Protein AF-A0A3P7R356-F1 (afdb_monomer)

Organism: Cylicostephanus goldi (NCBI:txid71465)

pLDDT: mean 79.7, std 17.2, range [35.44, 96.38]

Solvent-accessible surface area (backbone atoms only — not comparable to full-atom values): 12394 Å² total; per-residue (Å²): 129,68,79,86,52,102,86,51,82,64,74,100,65,89,76,88,66,83,78,81,70,80,55,93,85,68,69,80,81,67,78,82,85,52,88,82,64,75,70,80,55,91,61,72,46,40,30,40,40,36,41,32,33,48,58,39,62,86,77,44,57,54,84,44,68,87,60,51,80,74,45,56,48,56,52,44,80,50,66,35,60,23,94,73,50,74,85,74,53,80,73,35,64,69,48,72,23,48,45,36,34,74,74,70,38,42,54,69,55,35,53,48,58,47,56,75,40,44,78,31,38,74,27,82,38,70,32,72,44,27,44,49,95,43,30,57,40,74,40,66,40,70,47,47,47,64,53,72,74,42,85,85,70,92,83,83,89,82,83,91,66,73,52,40,73,84,88,56,22,78,76,43,91,86,41,63,62,39,41,96,88,48,84,72,77,78,73,53,56,47,79,46,80,40,82,100

Foldseek 3Di:
DDDPDPPDDDDPDDPPDDDDDQPVVPDPPPPPPDVPDADPDPDKFKKKKKKFFPDDCVQQVQPDDPPQQVDKFAKDKDFQFAPPDDCADFPDFHDPQRVCCVPPSDNVVSVVVVVVVVLGTDDIWIWHMAGPPRRRPMIMTMDMYDRDDDDDDDDDDDDDDDGDHDDWLPDDPSDSSHDPPDRDGPDRMDMDMDID

Secondary structure (DSSP, 8-state):
--EEETTEE--SSSTT----PPPTT---------TT------S-EEEEEEEEE---TTTS-TT--SSGGG-EEPPEEEEEE-TT--S--TTSBPPHHHHHHHHH---HHHHHHHHHTTTTEEEEEEE--EETT-TTSEEEEEEEE-------------S--PBP----TTS-TTSTT--SS-S-PPPSEEEEEEE-

InterPro domains:
  IPR009465 Spondin, N-terminal [PF06468] (45-147)
  IPR009465 Spondin, N-terminal [PS51020] (35-196)
  IPR038678 Spondin, N-terminal domain superfamily [G3DSA:2.60.40.2130] (28-153)
  IPR051418 Spondin/Thrombospondin type-1 domain-containing [PTHR11311] (1-147)

Sequence (196 aa):
SVIESKYVWYSEEEDLTKKFCVQEGYQKVVPVDDPNTECCACDQAKYEMEFIGIWSKETHPKDYPTLEHLTHFTDMLGASHSKNYSLWKIGEVSTDGMKEIAEWGNTFKAEAEAKEKAAEVRTLMKVKGLWYPEVQSRTKANFVVNNLTSDHSPNSPQEPRVPIKWITTKDDPLSPFYSTETDVIPPIAKLILRRT

Mean predicted aligned error: 11.83 Å

Nearest PDB structures (foldseek):
  3q13-assembly1_A  TM=8.313E-01  e=6.739E-12  Homo sapiens
  3d34-assembly1_A  TM=8.512E-01  e=2.732E-10  Homo sapiens
  7w16-assembly1_A  TM=1.712E-01  e=4.528E+00  Vibrio pelagius

Structure (mmCIF, N/CA/C/O backbone):
data_AF-A0A3P7R356-F1
#
_entry.id   AF-A0A3P7R356-F1
#
loop_
_atom_site.group_PDB
_atom_site.id
_atom_site.type_symbol
_atom_site.label_atom_id
_atom_site.label_alt_id
_atom_site.label_comp_id
_atom_site.label_asym_id
_atom_site.label_entity_id
_atom_site.label_seq_id
_atom_site.pdbx_PDB_ins_code
_atom_site.Cartn_x
_atom_site.Cartn_y
_atom_site.Cartn_z
_atom_site.occupancy
_atom_site.B_iso_or_equiv
_atom_site.auth_seq_id
_atom_site.auth_comp_id
_atom_site.auth_asym_id
_atom_site.auth_atom_id
_atom_site.pdbx_PDB_model_num
ATOM 1 N N . SER A 1 1 ? 34.210 -17.757 -3.622 1.00 41.91 1 SER A N 1
ATOM 2 C CA . SER A 1 1 ? 35.231 -17.845 -2.559 1.00 41.91 1 SER A CA 1
ATOM 3 C C . SER A 1 1 ? 34.933 -16.800 -1.497 1.00 41.91 1 SER A C 1
ATOM 5 O O . SER A 1 1 ? 34.658 -15.656 -1.839 1.00 41.91 1 SER A O 1
ATOM 7 N N . VAL A 1 2 ? 34.921 -17.185 -0.221 1.00 39.00 2 VAL A N 1
ATOM 8 C CA . VAL A 1 2 ? 34.722 -16.261 0.910 1.00 39.00 2 VAL A CA 1
ATOM 9 C C . VAL A 1 2 ? 36.010 -16.255 1.727 1.00 39.00 2 VAL A C 1
ATOM 11 O O . VAL A 1 2 ? 36.552 -17.318 2.017 1.00 39.00 2 VAL A O 1
ATOM 14 N N . ILE A 1 3 ? 36.525 -15.066 2.041 1.00 38.44 3 ILE A N 1
ATOM 15 C CA . ILE A 1 3 ? 37.774 -14.883 2.789 1.00 38.44 3 ILE A CA 1
ATOM 16 C C . ILE A 1 3 ? 37.412 -14.570 4.240 1.00 38.44 3 ILE A C 1
ATOM 18 O O . ILE A 1 3 ? 36.788 -13.544 4.499 1.00 38.44 3 ILE A O 1
ATOM 22 N N . GLU A 1 4 ? 37.822 -15.425 5.177 1.00 45.91 4 GLU A N 1
ATOM 23 C CA . GLU A 1 4 ? 37.670 -15.168 6.619 1.00 45.91 4 GLU A CA 1
ATOM 24 C C . GLU A 1 4 ? 38.951 -14.561 7.234 1.00 45.91 4 GLU A C 1
ATOM 26 O O . GLU A 1 4 ? 38.870 -13.758 8.159 1.00 45.91 4 GLU A O 1
ATOM 31 N N . SER A 1 5 ? 40.151 -14.842 6.691 1.00 47.69 5 SER A N 1
ATOM 32 C CA . SER A 1 5 ? 41.398 -14.143 7.067 1.00 47.69 5 SER A CA 1
ATOM 33 C C . SER A 1 5 ? 42.524 -14.282 6.024 1.00 47.69 5 SER A C 1
ATOM 35 O O . SER A 1 5 ? 42.433 -15.080 5.095 1.00 47.69 5 SER A O 1
ATOM 37 N N . LYS A 1 6 ? 43.623 -13.523 6.194 1.00 48.56 6 LYS A N 1
ATOM 38 C CA . LYS A 1 6 ? 44.738 -13.368 5.228 1.00 48.56 6 LYS A CA 1
ATOM 39 C C . LYS A 1 6 ? 45.500 -14.666 4.878 1.00 48.56 6 LYS A C 1
ATOM 41 O O . LYS A 1 6 ? 46.249 -14.665 3.906 1.00 48.56 6 LYS A O 1
ATOM 46 N N . TYR A 1 7 ? 45.318 -15.749 5.638 1.00 46.47 7 TYR A N 1
ATOM 47 C CA . TYR A 1 7 ? 46.035 -17.021 5.448 1.00 46.47 7 TYR A CA 1
ATOM 48 C C . TYR A 1 7 ? 45.127 -18.258 5.365 1.00 46.47 7 TYR A C 1
ATOM 50 O O . TYR A 1 7 ? 45.643 -19.369 5.288 1.00 46.47 7 TYR A O 1
ATOM 58 N N . VAL A 1 8 ? 43.800 -18.094 5.370 1.00 46.69 8 VAL A N 1
ATOM 59 C CA . VAL A 1 8 ? 42.853 -19.219 5.332 1.00 46.69 8 VAL A CA 1
ATOM 60 C C . VAL A 1 8 ? 41.963 -19.080 4.103 1.00 46.69 8 VAL A C 1
ATOM 62 O O . VAL A 1 8 ? 41.202 -18.121 3.986 1.00 46.69 8 VAL A O 1
ATOM 65 N N . TRP A 1 9 ? 42.081 -20.043 3.189 1.00 42.41 9 TRP A N 1
ATOM 66 C CA . TRP A 1 9 ? 41.313 -20.115 1.948 1.00 42.41 9 TRP A CA 1
ATOM 67 C C . TRP A 1 9 ? 40.487 -21.399 1.943 1.00 42.41 9 TRP A C 1
ATOM 69 O O . TRP A 1 9 ? 41.046 -22.479 2.116 1.00 42.41 9 TRP A O 1
ATOM 79 N N . TYR A 1 10 ? 39.180 -21.280 1.710 1.00 53.50 10 TYR A N 1
ATOM 80 C CA . TYR A 1 10 ? 38.301 -22.421 1.455 1.00 53.50 10 TYR A CA 1
ATOM 81 C C . TYR A 1 10 ? 37.902 -22.430 -0.026 1.00 53.50 10 TYR A C 1
ATOM 83 O O . TYR A 1 10 ? 37.384 -21.431 -0.542 1.00 53.50 10 TYR A O 1
ATOM 91 N N . SER A 1 11 ? 38.138 -23.551 -0.707 1.00 50.16 11 SER A N 1
ATOM 92 C CA . SER A 1 11 ? 37.641 -23.830 -2.057 1.00 50.16 11 SER A CA 1
ATOM 93 C C . SER A 1 11 ? 36.755 -25.069 -2.023 1.00 50.16 11 SER A C 1
ATOM 95 O O . SER A 1 11 ? 37.220 -26.108 -1.580 1.00 50.16 11 SER A O 1
ATOM 97 N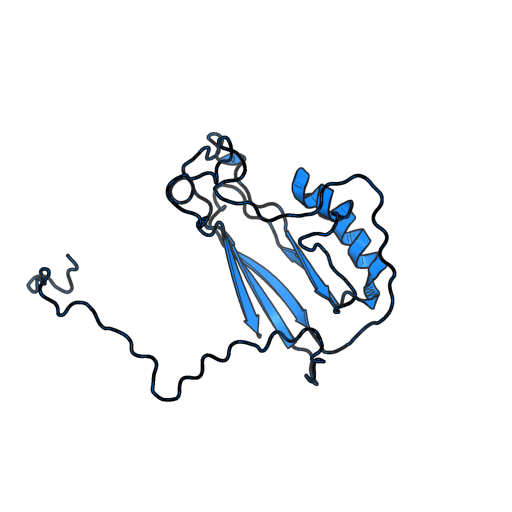 N . GLU A 1 12 ? 35.505 -24.897 -2.458 1.00 54.09 12 GLU A N 1
ATOM 98 C CA . GLU A 1 12 ? 34.508 -25.862 -2.974 1.00 54.09 12 GLU A CA 1
ATOM 99 C C . GLU A 1 12 ? 34.609 -27.368 -2.641 1.00 54.09 12 GLU A C 1
ATOM 101 O O . GLU A 1 12 ? 34.181 -28.196 -3.436 1.00 54.09 12 GLU A O 1
ATOM 106 N N . GLU A 1 13 ? 35.059 -27.750 -1.452 1.00 51.66 13 GLU A N 1
ATOM 107 C CA . GLU A 1 13 ? 34.895 -29.106 -0.928 1.00 51.66 13 GLU A CA 1
ATOM 108 C C . GLU A 1 13 ? 33.904 -29.057 0.235 1.00 51.66 13 GLU A C 1
ATOM 110 O O . GLU A 1 13 ? 34.229 -28.551 1.302 1.00 51.66 13 GLU A O 1
ATOM 115 N N . GLU A 1 14 ? 32.668 -29.474 -0.073 1.00 55.50 14 GLU A N 1
ATOM 116 C CA . GLU A 1 14 ? 31.532 -29.998 0.721 1.00 55.50 14 GLU A CA 1
ATOM 117 C C . GLU A 1 14 ? 31.188 -29.458 2.140 1.00 55.50 14 GLU A C 1
ATOM 119 O O . GLU A 1 14 ? 30.035 -29.579 2.552 1.00 55.50 14 GLU A O 1
ATOM 124 N N . ASP A 1 15 ? 32.072 -28.758 2.851 1.00 53.34 15 ASP A N 1
ATOM 125 C CA . ASP A 1 15 ? 31.906 -28.300 4.243 1.00 53.34 15 ASP A CA 1
ATOM 126 C C . ASP A 1 15 ? 31.404 -26.847 4.398 1.00 53.34 15 ASP A C 1
ATOM 128 O O . ASP A 1 15 ? 31.219 -26.342 5.506 1.00 53.34 15 ASP A O 1
ATOM 132 N N . LEU A 1 16 ? 31.113 -26.152 3.294 1.00 54.47 16 LEU A N 1
ATOM 133 C CA . LEU A 1 16 ? 30.609 -24.766 3.305 1.00 54.47 16 LEU A CA 1
ATOM 134 C C . LEU A 1 16 ? 29.078 -24.646 3.396 1.00 54.47 16 LEU A C 1
ATOM 136 O O . LEU A 1 16 ? 28.542 -23.536 3.395 1.00 54.47 16 LEU A O 1
ATOM 140 N N . THR A 1 17 ? 28.353 -25.762 3.500 1.00 50.22 17 THR A N 1
ATOM 141 C CA . THR A 1 17 ? 26.889 -25.751 3.644 1.00 50.22 17 THR A CA 1
ATOM 142 C C . THR A 1 17 ? 26.450 -26.269 5.007 1.00 50.22 17 THR A C 1
ATOM 144 O O . THR A 1 17 ? 26.277 -27.464 5.225 1.00 50.22 17 THR A O 1
ATOM 147 N N . LYS A 1 18 ? 26.150 -25.350 5.934 1.00 55.91 18 LYS A N 1
ATOM 148 C CA . LYS A 1 18 ? 25.322 -25.699 7.094 1.00 55.91 18 LYS A CA 1
ATOM 149 C C . LYS A 1 18 ? 23.871 -25.851 6.650 1.00 55.91 18 LYS A C 1
ATOM 151 O O . LYS A 1 18 ? 23.170 -24.868 6.423 1.00 55.91 18 LYS A O 1
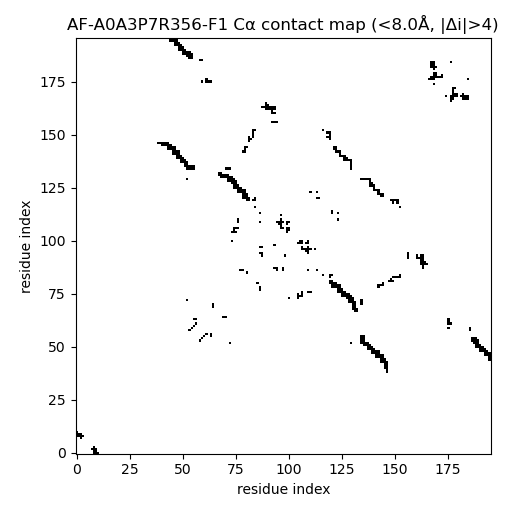ATOM 156 N N . LYS A 1 19 ? 23.403 -27.096 6.560 1.00 54.75 19 LYS A N 1
ATOM 157 C CA . LYS A 1 19 ? 21.971 -27.399 6.485 1.00 54.75 19 LYS A CA 1
ATOM 158 C C . LYS A 1 19 ? 21.359 -27.160 7.860 1.00 54.75 19 LYS A C 1
ATOM 160 O O . LYS A 1 19 ? 21.575 -27.930 8.793 1.00 54.75 19 LYS A O 1
ATOM 165 N N . PHE A 1 20 ? 20.607 -26.076 7.993 1.00 63.16 20 PHE A N 1
ATOM 166 C CA . PHE A 1 20 ? 19.786 -25.854 9.174 1.00 63.16 20 PHE A CA 1
ATOM 167 C C . PHE A 1 20 ? 18.645 -26.870 9.151 1.00 63.16 20 PHE A C 1
ATOM 169 O O . PHE A 1 20 ? 17.769 -26.813 8.291 1.00 63.16 20 PHE A O 1
ATOM 176 N N . CYS A 1 21 ? 18.683 -27.831 10.070 1.00 62.78 21 CYS A N 1
ATOM 177 C CA . CYS A 1 21 ? 17.544 -28.702 10.305 1.00 62.78 21 CYS A CA 1
ATOM 178 C C . CYS A 1 21 ? 16.518 -27.931 11.134 1.00 62.78 21 CYS A C 1
ATOM 180 O O . CYS A 1 21 ? 16.872 -27.207 12.067 1.00 62.78 21 CYS A O 1
ATOM 182 N N . VAL A 1 22 ? 15.245 -28.091 10.787 1.00 58.03 22 VAL A N 1
ATOM 183 C CA . VAL A 1 22 ? 14.144 -27.657 11.643 1.00 58.03 22 VAL A CA 1
ATOM 184 C C . VAL A 1 22 ? 14.307 -28.381 12.983 1.00 58.03 22 VAL A C 1
ATOM 186 O O . VAL A 1 22 ? 14.429 -29.603 13.003 1.00 58.03 22 VAL A O 1
ATOM 189 N N . GLN A 1 23 ? 14.405 -27.627 14.081 1.00 72.06 23 GLN A N 1
ATOM 190 C CA . GLN A 1 23 ? 14.605 -28.176 15.425 1.00 72.06 23 GLN A CA 1
ATOM 191 C C . GLN A 1 23 ? 13.497 -29.202 15.722 1.00 72.06 23 GLN A C 1
ATOM 193 O O . GLN A 1 23 ? 12.338 -28.938 15.397 1.00 72.06 23 GLN A O 1
ATOM 198 N N . GLU A 1 24 ? 13.817 -30.365 16.304 1.00 50.59 24 GLU A N 1
ATOM 199 C CA . GLU A 1 24 ? 12.783 -31.333 16.699 1.00 50.59 24 GLU A CA 1
ATOM 200 C C . GLU A 1 24 ? 11.781 -30.645 17.640 1.00 50.59 24 GLU A C 1
ATOM 202 O O . GLU A 1 24 ? 12.153 -30.121 18.688 1.00 50.59 24 GLU A O 1
ATOM 207 N N . GLY A 1 25 ? 10.514 -30.577 17.220 1.00 59.16 25 GLY A N 1
ATOM 208 C CA . GLY A 1 25 ? 9.459 -29.846 17.931 1.00 59.16 25 GLY A CA 1
ATOM 209 C C . GLY A 1 25 ? 9.214 -28.404 17.467 1.00 59.16 25 GLY A C 1
ATOM 210 O O . GLY A 1 25 ? 8.291 -27.769 17.975 1.00 59.16 25 GLY A O 1
ATOM 211 N N . TYR A 1 26 ? 9.954 -27.881 16.481 1.00 51.53 26 TYR A N 1
ATOM 212 C CA . TYR A 1 26 ? 9.598 -26.622 15.822 1.00 51.53 26 TYR A CA 1
ATOM 213 C C . TYR A 1 26 ? 8.328 -26.828 14.997 1.00 51.53 26 TYR A C 1
ATOM 215 O O . TYR A 1 26 ? 8.341 -27.274 13.848 1.00 51.53 26 TYR A O 1
ATOM 223 N N . GLN A 1 27 ? 7.199 -26.483 15.602 1.00 47.56 27 GLN A N 1
ATOM 224 C CA . GLN A 1 27 ? 5.980 -26.229 14.864 1.00 47.56 27 GLN A CA 1
ATOM 225 C C . GLN A 1 27 ? 6.116 -24.839 14.257 1.00 47.56 27 GLN A C 1
ATOM 227 O O . GLN A 1 27 ? 6.120 -23.832 14.967 1.00 47.56 27 GLN A O 1
ATOM 232 N N . LYS A 1 28 ? 6.224 -24.770 12.927 1.00 50.88 28 LYS A N 1
ATOM 233 C CA . LYS A 1 28 ? 5.901 -23.536 12.216 1.00 50.88 28 LYS A CA 1
ATOM 234 C C . LYS A 1 28 ? 4.463 -23.218 12.612 1.00 50.88 28 LYS A C 1
ATOM 236 O O . LYS A 1 28 ? 3.551 -23.908 12.164 1.00 50.88 28 LYS A O 1
ATOM 241 N N . VAL A 1 29 ? 4.270 -22.238 13.494 1.00 49.75 29 VAL A N 1
ATOM 242 C CA . VAL A 1 29 ? 2.944 -21.711 13.818 1.00 49.75 29 VAL A CA 1
ATOM 243 C C . VAL A 1 29 ? 2.489 -20.977 12.565 1.00 49.75 29 VAL A C 1
ATOM 245 O O . VAL A 1 29 ? 2.699 -19.779 12.408 1.00 49.75 29 VAL A O 1
ATOM 248 N N . VAL A 1 30 ? 1.994 -21.737 11.593 1.00 53.62 30 VAL A N 1
ATOM 249 C CA . VAL A 1 30 ? 1.246 -21.180 10.478 1.00 53.62 30 VAL A CA 1
ATOM 250 C C . VAL A 1 30 ? -0.056 -20.704 11.112 1.00 53.62 30 VAL A C 1
ATOM 252 O O . VAL A 1 30 ? -0.723 -21.521 11.754 1.00 53.62 30 VAL A O 1
ATOM 255 N N . PRO A 1 31 ? -0.386 -19.406 11.032 1.00 53.94 31 PRO A N 1
ATOM 256 C CA . PRO A 1 31 ? -1.686 -18.930 11.467 1.00 53.94 31 PRO A CA 1
ATOM 257 C C . PRO A 1 31 ? -2.759 -19.799 10.814 1.00 53.94 31 PRO A C 1
ATOM 259 O O . PRO A 1 31 ? -2.708 -20.058 9.611 1.00 53.94 31 PRO A O 1
ATOM 262 N N . VAL A 1 32 ? -3.679 -20.325 11.617 1.00 54.06 32 VAL A N 1
ATOM 263 C CA . VAL A 1 32 ? -4.860 -20.991 11.077 1.00 54.06 32 VAL A CA 1
ATOM 264 C C . VAL A 1 32 ? -5.725 -19.877 10.497 1.00 54.06 32 VAL A C 1
ATOM 266 O O . VAL A 1 32 ? -6.432 -19.198 11.236 1.00 54.06 32 VAL A O 1
ATOM 269 N N . ASP A 1 33 ? -5.611 -19.652 9.189 1.00 54.72 33 ASP A N 1
ATOM 270 C CA . ASP A 1 33 ? -6.402 -18.671 8.439 1.00 54.72 33 ASP A CA 1
ATOM 271 C C . ASP A 1 33 ? -7.829 -19.206 8.217 1.00 54.72 33 ASP A C 1
ATOM 273 O O . ASP A 1 33 ? -8.276 -19.410 7.089 1.00 54.72 33 ASP A O 1
ATOM 277 N N . ASP A 1 34 ? -8.546 -19.495 9.304 1.00 65.69 34 ASP A N 1
ATOM 278 C CA . ASP A 1 34 ? -9.971 -19.800 9.241 1.00 65.69 34 ASP A CA 1
ATOM 279 C C . ASP A 1 34 ? -10.770 -18.482 9.242 1.00 65.69 34 ASP A C 1
ATOM 281 O O . ASP A 1 34 ? -10.809 -17.784 10.262 1.00 65.69 34 ASP A O 1
ATOM 285 N N . PRO A 1 35 ? -11.439 -18.121 8.130 1.00 64.38 35 PRO A N 1
ATOM 286 C CA . PRO A 1 35 ? -12.210 -16.883 8.041 1.00 64.38 35 PRO A CA 1
ATOM 287 C C . PRO A 1 35 ? -13.380 -16.831 9.033 1.00 64.38 35 PRO A C 1
ATOM 289 O O . PRO A 1 35 ? -13.830 -15.734 9.380 1.00 64.38 35 PRO A O 1
ATOM 292 N N . ASN A 1 36 ? -13.846 -17.981 9.530 1.00 68.25 36 ASN A N 1
ATOM 293 C CA . ASN A 1 36 ? -14.928 -18.066 10.509 1.00 68.25 36 ASN A CA 1
ATOM 294 C C . ASN A 1 36 ? -14.438 -17.982 11.956 1.00 68.25 36 ASN A C 1
ATOM 296 O O . ASN A 1 36 ? -15.251 -17.790 12.856 1.00 68.25 36 ASN A O 1
ATOM 300 N N . THR A 1 37 ? -13.128 -18.059 12.196 1.00 72.50 37 THR A N 1
ATOM 301 C CA . THR A 1 37 ? -12.589 -17.901 13.544 1.00 72.50 37 THR A CA 1
ATOM 302 C C . THR A 1 37 ? -12.781 -16.452 14.005 1.00 72.50 37 THR A C 1
ATOM 304 O O . THR A 1 37 ? -12.389 -15.486 13.335 1.00 72.50 37 THR A O 1
ATOM 307 N N . GLU A 1 38 ? -13.448 -16.288 15.145 1.00 76.69 38 GLU A N 1
ATOM 308 C CA . GLU A 1 38 ? -13.638 -14.996 15.799 1.00 76.69 38 GLU A CA 1
ATOM 309 C C . GLU A 1 38 ? -12.397 -14.608 16.607 1.00 76.69 38 GLU A C 1
ATOM 311 O O . GLU A 1 38 ? -11.728 -15.441 17.221 1.00 76.69 38 GLU A O 1
ATOM 316 N N . CYS A 1 39 ? -12.072 -13.315 16.602 1.00 81.75 39 CYS A N 1
ATOM 317 C CA . CYS A 1 39 ? -10.927 -12.802 17.341 1.00 81.75 39 CYS A CA 1
ATOM 318 C C . CYS A 1 39 ? -11.222 -12.825 18.847 1.00 81.75 39 CYS A C 1
ATOM 320 O O . CYS A 1 39 ? -12.062 -12.071 19.330 1.00 81.75 39 CYS A O 1
ATOM 322 N N . CYS A 1 40 ? -10.492 -13.647 19.604 1.00 83.19 40 CYS A N 1
ATOM 323 C CA . CYS A 1 40 ? -10.639 -13.766 21.058 1.00 83.19 40 CYS A CA 1
ATOM 324 C C . CYS A 1 40 ? -9.695 -12.848 21.861 1.00 83.19 40 CYS A C 1
ATOM 326 O O . CYS A 1 40 ? -9.536 -13.026 23.067 1.00 83.19 40 CYS A O 1
ATOM 328 N N . ALA A 1 41 ? -9.001 -11.907 21.210 1.00 84.88 41 ALA A N 1
ATOM 329 C CA . ALA A 1 41 ? -8.066 -11.014 21.890 1.00 84.88 41 ALA A CA 1
ATOM 330 C C . ALA A 1 41 ? -8.822 -9.999 22.761 1.00 84.88 41 ALA A C 1
ATOM 332 O O . ALA A 1 41 ? -9.689 -9.296 22.261 1.00 84.88 41 ALA A O 1
ATOM 333 N N . CYS A 1 42 ? -8.490 -9.897 24.048 1.00 82.38 42 CYS A N 1
ATOM 334 C CA . CYS A 1 42 ? -9.192 -8.993 24.969 1.00 82.38 42 CYS A CA 1
ATOM 335 C C . CYS A 1 42 ? -8.740 -7.530 24.851 1.00 82.38 42 CYS A C 1
ATOM 337 O O . CYS A 1 42 ? -9.527 -6.618 25.093 1.00 82.38 42 CYS A O 1
ATOM 339 N N . ASP A 1 43 ? -7.477 -7.314 24.480 1.00 85.94 43 ASP A N 1
ATOM 340 C CA . ASP A 1 43 ? -6.851 -5.996 24.472 1.00 85.94 43 ASP A CA 1
ATOM 341 C C . ASP A 1 43 ? -6.614 -5.481 23.056 1.00 85.94 43 ASP A C 1
ATOM 343 O O . ASP A 1 43 ? -6.407 -6.235 22.100 1.00 85.94 43 ASP A O 1
ATOM 347 N N . GLN A 1 44 ? -6.559 -4.157 22.939 1.00 89.31 44 GLN A N 1
ATOM 348 C CA . GLN A 1 44 ? -6.026 -3.523 21.743 1.00 89.31 44 GLN A CA 1
ATOM 349 C C . GLN A 1 44 ? -4.504 -3.700 21.666 1.00 89.31 44 GLN A C 1
ATOM 351 O O . GLN A 1 44 ? -3.796 -3.674 22.675 1.00 89.31 44 GLN A O 1
ATOM 356 N N . ALA A 1 45 ? -3.983 -3.815 20.450 1.00 89.50 45 ALA A N 1
ATOM 357 C CA . ALA A 1 45 ? -2.555 -3.898 20.187 1.00 89.50 45 ALA A CA 1
ATOM 358 C C . ALA A 1 45 ? -2.131 -2.802 19.209 1.00 89.50 45 ALA A C 1
ATOM 360 O O . ALA A 1 45 ? -2.835 -2.500 18.243 1.00 89.50 45 ALA A O 1
ATOM 361 N N . LYS A 1 46 ? -0.970 -2.203 19.473 1.00 93.69 46 LYS A N 1
ATOM 362 C CA . LYS A 1 46 ? -0.341 -1.231 18.583 1.00 93.69 46 LYS A CA 1
ATOM 363 C C . LYS A 1 46 ? 0.690 -1.941 17.720 1.00 93.69 46 LYS A C 1
ATOM 365 O O . LYS A 1 46 ? 1.373 -2.855 18.184 1.00 93.69 46 LYS A O 1
ATOM 370 N N . TYR A 1 47 ? 0.777 -1.519 16.470 1.00 94.56 47 TYR A N 1
ATOM 371 C CA . TYR A 1 47 ? 1.726 -2.045 15.508 1.00 94.56 47 TYR A CA 1
ATOM 372 C C . TYR A 1 47 ? 2.415 -0.904 14.772 1.00 94.56 47 TYR A C 1
ATOM 374 O O . TYR A 1 47 ? 1.782 0.086 14.405 1.00 94.56 47 TYR A O 1
ATOM 382 N N . GLU A 1 48 ? 3.702 -1.096 14.513 1.00 94.81 48 GLU A N 1
ATOM 383 C CA . GLU A 1 48 ? 4.472 -0.343 13.537 1.00 94.81 48 GLU A CA 1
ATOM 384 C C . GLU A 1 48 ? 4.509 -1.148 12.234 1.00 94.81 48 GLU A C 1
ATOM 386 O O . GLU A 1 48 ? 4.961 -2.297 12.190 1.00 94.81 48 GLU A O 1
ATOM 391 N N . MET A 1 49 ? 4.025 -0.532 11.165 1.00 94.25 49 MET A N 1
ATOM 392 C CA . MET A 1 49 ? 4.200 -0.968 9.793 1.00 94.25 49 MET A CA 1
ATOM 393 C C . MET A 1 49 ? 5.456 -0.323 9.221 1.00 94.25 49 MET A C 1
ATOM 395 O O . MET A 1 49 ? 5.643 0.885 9.332 1.00 94.25 49 MET A O 1
ATOM 399 N N . GLU A 1 50 ? 6.276 -1.111 8.544 1.00 95.19 50 GLU A N 1
ATOM 400 C CA . GLU A 1 50 ? 7.450 -0.654 7.817 1.00 95.19 50 GLU A CA 1
ATOM 401 C C . GLU A 1 50 ? 7.395 -1.172 6.378 1.00 95.19 50 GLU A C 1
ATOM 403 O O . GLU A 1 50 ? 7.400 -2.381 6.144 1.00 95.19 50 GLU A O 1
ATOM 408 N N . PHE A 1 51 ? 7.339 -0.250 5.420 1.00 96.38 51 PHE A N 1
ATOM 409 C CA . PHE A 1 51 ? 7.418 -0.532 3.992 1.00 96.38 51 PHE A CA 1
ATOM 410 C C . PHE A 1 51 ? 8.836 -0.261 3.496 1.00 96.38 51 PHE A C 1
ATOM 412 O O . PHE A 1 51 ? 9.418 0.772 3.823 1.00 96.38 51 PHE A O 1
ATOM 419 N N . ILE A 1 52 ? 9.381 -1.183 2.707 1.00 95.50 52 ILE A N 1
ATOM 420 C CA . ILE A 1 52 ? 10.727 -1.123 2.136 1.00 95.50 52 ILE A CA 1
ATOM 421 C C . ILE A 1 52 ? 10.604 -1.307 0.624 1.00 95.50 52 ILE A C 1
ATOM 423 O O . ILE A 1 52 ? 10.128 -2.353 0.175 1.00 95.50 52 ILE A O 1
ATOM 427 N N . GLY A 1 53 ? 11.046 -0.322 -0.155 1.00 94.00 53 GLY A N 1
ATOM 428 C CA . GLY A 1 53 ? 11.097 -0.443 -1.611 1.00 94.00 53 GLY A CA 1
ATOM 429 C C . GLY A 1 53 ? 12.262 -1.327 -2.060 1.00 94.00 53 GLY A C 1
ATOM 430 O O . GLY A 1 53 ? 13.371 -1.208 -1.548 1.00 94.00 53 GLY A O 1
ATOM 431 N N . ILE A 1 54 ? 12.015 -2.234 -3.006 1.00 95.19 54 ILE A N 1
ATOM 432 C CA . ILE A 1 54 ? 13.045 -3.102 -3.617 1.00 95.19 54 ILE A CA 1
ATOM 433 C C . ILE A 1 54 ? 13.189 -2.801 -5.117 1.00 95.19 54 ILE A C 1
ATOM 435 O O . ILE A 1 54 ? 14.206 -3.123 -5.731 1.00 95.19 54 ILE A O 1
ATOM 439 N N . TRP A 1 55 ? 12.180 -2.162 -5.709 1.00 91.75 55 TRP A N 1
ATOM 440 C CA . TRP A 1 55 ? 12.138 -1.814 -7.121 1.00 91.75 55 TRP A CA 1
ATOM 441 C C . TRP A 1 55 ? 13.328 -0.933 -7.533 1.00 91.75 55 TRP A C 1
ATOM 443 O O . TRP A 1 55 ? 13.518 0.179 -7.037 1.00 91.75 55 TRP A O 1
ATOM 453 N N . SER A 1 56 ? 14.154 -1.476 -8.425 1.00 90.44 56 SER A N 1
ATOM 454 C CA . SER A 1 56 ? 15.339 -0.837 -8.986 1.00 90.44 56 SER A CA 1
ATOM 455 C C . SER A 1 56 ? 15.615 -1.377 -10.387 1.00 90.44 56 SER A C 1
ATOM 457 O O . SER A 1 56 ? 15.046 -2.394 -10.795 1.00 90.44 56 SER A O 1
ATOM 459 N N . LYS A 1 57 ? 16.526 -0.722 -11.109 1.00 89.88 57 LYS A N 1
ATOM 460 C CA . LYS A 1 57 ? 16.980 -1.171 -12.428 1.00 89.88 57 LYS A CA 1
ATOM 461 C C . LYS A 1 57 ? 17.682 -2.529 -12.367 1.00 89.88 57 LYS A C 1
ATOM 463 O O . LYS A 1 57 ? 17.626 -3.295 -13.318 1.00 89.88 57 LYS A O 1
ATOM 468 N N . GLU A 1 58 ? 18.337 -2.838 -11.255 1.00 89.69 58 GLU A N 1
ATOM 469 C CA . GLU A 1 58 ? 19.035 -4.105 -11.036 1.00 89.69 58 GLU A CA 1
ATOM 470 C C . GLU A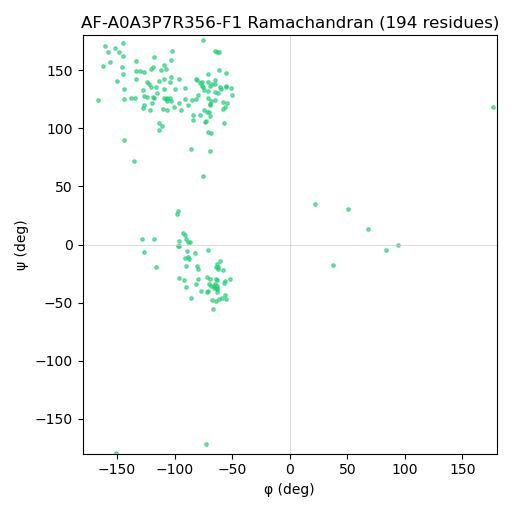 1 58 ? 18.055 -5.237 -10.720 1.00 89.69 58 GLU A C 1
ATOM 472 O O . GLU A 1 58 ? 18.239 -6.354 -11.196 1.00 89.69 58 GLU A O 1
ATOM 477 N N . THR A 1 59 ? 17.014 -4.963 -9.924 1.00 89.06 59 THR A N 1
ATOM 478 C CA . THR A 1 59 ? 16.030 -5.984 -9.531 1.00 89.06 59 THR A CA 1
ATOM 479 C C . THR A 1 59 ? 14.968 -6.218 -10.603 1.00 89.06 59 THR A C 1
ATOM 481 O O . THR A 1 59 ? 14.511 -7.346 -10.767 1.00 89.06 59 THR A O 1
ATOM 484 N N . HIS A 1 60 ? 14.589 -5.173 -11.343 1.00 90.44 60 HIS A N 1
ATOM 485 C CA . HIS A 1 60 ? 13.547 -5.199 -12.372 1.00 90.44 60 HIS A CA 1
ATOM 486 C C . HIS A 1 60 ? 14.020 -4.446 -13.632 1.00 90.44 60 HIS A C 1
ATOM 488 O O . HIS A 1 60 ? 13.543 -3.345 -13.901 1.00 90.44 60 HIS A O 1
ATOM 494 N N . PRO A 1 61 ? 14.968 -5.007 -14.410 1.00 90.19 61 PRO A N 1
ATOM 495 C CA . PRO A 1 61 ? 15.614 -4.297 -15.520 1.00 90.19 61 PRO A CA 1
ATOM 496 C C . PRO A 1 61 ? 14.720 -4.084 -16.747 1.00 90.19 61 PRO A C 1
ATOM 498 O O . PRO A 1 61 ? 14.946 -3.139 -17.506 1.00 90.19 61 PRO A O 1
ATOM 501 N N . LYS A 1 62 ? 13.740 -4.966 -16.979 1.00 86.69 62 LYS A N 1
ATOM 502 C CA . LYS A 1 62 ? 12.877 -4.917 -18.166 1.00 86.69 62 LYS A CA 1
ATOM 503 C C . LYS A 1 62 ? 11.958 -3.696 -18.094 1.00 86.69 62 LYS A C 1
ATOM 505 O O . LYS A 1 62 ? 11.189 -3.563 -17.149 1.00 86.69 62 LYS A O 1
ATOM 510 N N . ASP A 1 63 ? 12.068 -2.824 -19.095 1.00 85.31 63 ASP A N 1
ATOM 511 C CA . ASP A 1 63 ? 11.296 -1.580 -19.230 1.00 85.31 63 ASP A CA 1
ATOM 512 C C . ASP A 1 63 ? 11.314 -0.693 -17.970 1.00 85.31 63 ASP A C 1
ATOM 514 O O . ASP A 1 63 ? 10.371 0.051 -17.693 1.00 85.31 63 ASP A O 1
ATOM 518 N N . TYR A 1 64 ? 12.413 -0.747 -17.206 1.00 87.38 64 TYR A N 1
ATOM 519 C CA . TYR A 1 64 ? 12.617 0.154 -16.076 1.00 87.38 64 TYR A CA 1
ATOM 520 C C . TYR A 1 64 ? 12.635 1.613 -16.569 1.00 87.38 64 TYR A C 1
ATOM 522 O O . TYR A 1 64 ? 13.308 1.897 -17.569 1.00 87.38 64 TYR A O 1
ATOM 530 N N . PRO A 1 65 ? 11.946 2.555 -15.891 1.00 87.75 65 PRO A N 1
ATOM 531 C CA . PRO A 1 65 ? 11.856 3.936 -16.350 1.00 87.75 65 PRO A CA 1
ATOM 532 C C . PRO A 1 65 ? 13.233 4.562 -16.588 1.00 87.75 65 PRO A C 1
ATOM 534 O O . PRO A 1 65 ? 14.059 4.663 -15.683 1.00 87.75 65 PRO A O 1
ATOM 537 N N . THR A 1 66 ? 13.476 5.028 -17.814 1.00 86.75 66 THR A N 1
ATOM 538 C CA . THR A 1 66 ? 14.714 5.745 -18.164 1.00 86.75 66 THR A CA 1
ATOM 539 C C . THR A 1 66 ? 14.774 7.121 -17.505 1.00 86.75 66 THR A C 1
ATOM 541 O O . THR A 1 66 ? 15.849 7.621 -17.181 1.00 86.75 66 THR A O 1
ATOM 544 N N . LEU A 1 67 ? 13.606 7.725 -17.275 1.00 89.12 67 LEU A N 1
ATOM 545 C CA . LEU A 1 67 ? 13.434 8.936 -16.486 1.00 89.12 67 LEU A CA 1
ATOM 546 C C . LEU A 1 67 ? 13.307 8.554 -15.008 1.00 89.12 67 LEU A C 1
ATOM 548 O O . LEU A 1 67 ? 12.206 8.463 -14.467 1.00 89.12 67 LEU A O 1
ATOM 552 N N . GLU A 1 68 ? 14.446 8.331 -14.352 1.00 82.56 68 GLU A N 1
ATOM 553 C CA . GLU A 1 68 ? 14.495 7.819 -12.973 1.00 82.56 68 GLU A CA 1
ATOM 554 C C . GLU A 1 68 ? 13.704 8.681 -11.977 1.00 82.56 68 GLU A C 1
ATOM 556 O O . GLU A 1 68 ? 13.077 8.145 -11.069 1.00 82.56 68 GLU A O 1
ATOM 561 N N . HIS A 1 69 ? 13.627 9.997 -12.201 1.00 84.62 69 HIS A N 1
ATOM 562 C CA . HIS A 1 69 ? 12.862 10.934 -11.370 1.00 84.62 69 HIS A CA 1
ATOM 563 C C . HIS A 1 69 ? 11.341 10.689 -11.357 1.00 84.62 69 HIS A C 1
ATOM 565 O O . HIS A 1 69 ? 10.658 11.202 -10.475 1.00 84.62 69 HIS A O 1
ATOM 571 N N . LEU A 1 70 ? 10.805 9.925 -12.314 1.00 85.31 70 LEU A N 1
ATOM 572 C CA . LEU A 1 70 ? 9.400 9.504 -12.327 1.00 85.31 70 LEU A CA 1
ATOM 573 C C . LEU A 1 70 ? 9.176 8.204 -11.547 1.00 85.31 70 LEU A C 1
ATOM 575 O O . LEU A 1 70 ? 8.033 7.850 -11.261 1.00 85.31 70 LEU A O 1
ATOM 579 N N . THR A 1 71 ? 10.245 7.491 -11.190 1.00 90.31 71 THR A N 1
ATOM 580 C CA . THR A 1 71 ? 10.159 6.245 -10.427 1.00 90.31 71 THR A CA 1
ATOM 581 C C . THR A 1 71 ? 9.823 6.578 -8.982 1.00 90.31 71 THR A C 1
ATOM 583 O O . THR A 1 71 ? 10.601 7.225 -8.277 1.00 90.31 71 THR A O 1
ATOM 586 N N . HIS A 1 72 ? 8.655 6.139 -8.534 1.00 93.00 72 HIS A N 1
ATOM 587 C CA . HIS A 1 72 ? 8.227 6.312 -7.157 1.00 93.00 72 HIS A CA 1
ATOM 588 C C . HIS A 1 72 ? 7.185 5.262 -6.771 1.00 93.00 72 HIS A C 1
ATOM 590 O O . HIS A 1 72 ? 6.476 4.717 -7.615 1.00 93.00 72 HIS A O 1
ATOM 596 N N . PHE A 1 73 ? 7.077 5.014 -5.473 1.00 93.69 73 PHE A N 1
ATOM 597 C CA . PHE A 1 73 ? 5.875 4.474 -4.860 1.00 93.69 73 PHE A CA 1
ATOM 598 C C . PHE A 1 73 ? 5.017 5.656 -4.418 1.00 93.69 73 PHE A C 1
ATOM 600 O O . PHE A 1 73 ? 5.501 6.528 -3.692 1.00 93.69 73 PHE A O 1
ATOM 607 N N . THR A 1 74 ? 3.762 5.693 -4.857 1.00 92.69 74 THR A N 1
ATOM 608 C CA . THR A 1 74 ? 2.800 6.724 -4.449 1.00 92.69 74 THR A CA 1
ATOM 609 C C . THR A 1 74 ? 2.558 6.674 -2.941 1.00 92.69 74 THR A C 1
ATOM 611 O O . THR A 1 74 ? 2.901 5.695 -2.269 1.00 92.69 74 THR A O 1
ATOM 614 N N . ASP A 1 75 ? 1.942 7.722 -2.394 1.00 92.81 75 ASP A N 1
ATOM 615 C CA . ASP A 1 75 ? 1.433 7.662 -1.025 1.00 92.81 75 ASP A CA 1
ATOM 616 C C . ASP A 1 75 ? 0.478 6.473 -0.880 1.00 92.81 75 ASP A C 1
ATOM 618 O O . ASP A 1 75 ? -0.369 6.218 -1.741 1.00 92.81 75 ASP A O 1
ATOM 622 N N . MET A 1 76 ? 0.630 5.731 0.212 1.00 91.69 76 MET A N 1
ATOM 623 C CA . MET A 1 76 ? -0.153 4.530 0.468 1.00 91.69 76 MET A CA 1
ATOM 624 C C . MET A 1 76 ? -1.229 4.832 1.494 1.00 91.69 76 MET A C 1
ATOM 626 O O . MET A 1 76 ? -1.015 5.565 2.465 1.00 91.69 76 MET A O 1
ATOM 630 N N . LEU A 1 77 ? -2.378 4.203 1.293 1.00 93.44 77 LEU A N 1
ATOM 631 C CA . LEU A 1 77 ? -3.476 4.208 2.236 1.00 93.44 77 LEU A CA 1
ATOM 632 C C . LEU A 1 77 ? -3.712 2.783 2.717 1.00 93.44 77 LEU A C 1
ATOM 634 O O . LEU A 1 77 ? -3.748 1.842 1.928 1.00 93.44 77 LEU A O 1
ATOM 638 N N . GLY A 1 78 ? -3.905 2.633 4.016 1.00 92.81 78 GLY A N 1
ATOM 639 C CA . GLY A 1 78 ? -4.385 1.396 4.598 1.00 92.81 78 GLY A CA 1
ATOM 640 C C . GLY A 1 78 ? -5.291 1.675 5.779 1.00 92.81 78 GLY A C 1
ATOM 641 O O . GLY A 1 78 ? -5.434 2.815 6.226 1.00 92.81 78 GLY A O 1
ATOM 642 N N . ALA A 1 79 ? -5.899 0.624 6.304 1.00 91.88 79 ALA A N 1
ATOM 643 C CA . ALA A 1 79 ? -6.751 0.727 7.470 1.00 91.88 79 ALA A CA 1
ATOM 644 C C . ALA A 1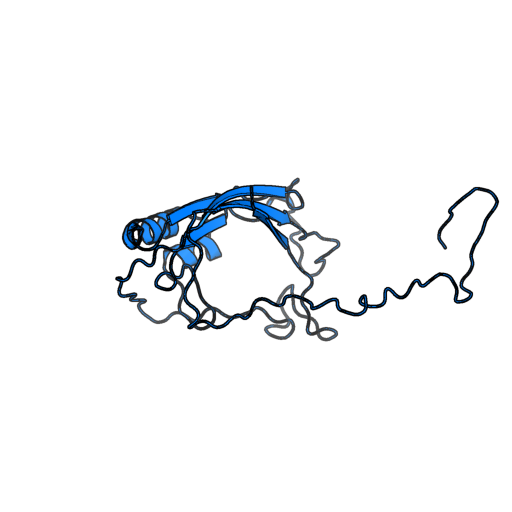 79 ? -6.616 -0.513 8.349 1.00 91.88 79 ALA A C 1
ATOM 646 O O . ALA A 1 79 ? -6.454 -1.619 7.838 1.00 91.88 79 ALA A O 1
ATOM 647 N N . SER A 1 80 ? -6.733 -0.338 9.664 1.00 91.75 80 SER A N 1
ATOM 648 C CA . SER A 1 80 ? -7.194 -1.426 10.521 1.00 91.75 80 SER A CA 1
ATOM 649 C C . SER A 1 80 ? -8.715 -1.418 10.521 1.00 91.75 80 SER A C 1
ATOM 651 O O . SER A 1 80 ? -9.329 -0.385 10.792 1.00 91.75 80 SER A O 1
ATOM 653 N N . HIS A 1 81 ? -9.320 -2.547 10.169 1.00 90.75 81 HIS A N 1
ATOM 654 C CA . HIS A 1 81 ? -10.754 -2.633 9.932 1.00 90.75 81 HIS A CA 1
ATOM 655 C C . HIS A 1 81 ? -11.321 -4.004 10.310 1.00 90.75 81 HIS A C 1
ATOM 657 O O . HIS A 1 81 ? -10.574 -4.961 10.519 1.00 90.75 81 HIS A O 1
ATOM 663 N N . SER A 1 82 ? -12.646 -4.084 10.407 1.00 86.94 82 SER A N 1
ATOM 664 C CA . SER A 1 82 ? -13.378 -5.332 10.633 1.00 86.94 82 SER A CA 1
ATOM 665 C C . SER A 1 82 ? -13.438 -6.203 9.363 1.00 86.94 82 SER A C 1
ATOM 667 O O . SER A 1 82 ? -13.044 -5.780 8.275 1.00 86.94 82 SER A O 1
ATOM 669 N N . LYS A 1 83 ? -14.011 -7.409 9.465 1.00 83.31 83 LYS A N 1
ATOM 670 C CA . LYS A 1 83 ? -14.267 -8.291 8.309 1.00 83.31 83 LYS A CA 1
ATOM 671 C C . LYS A 1 83 ? -15.271 -7.706 7.296 1.00 83.31 83 LYS A C 1
ATOM 673 O O . LYS A 1 83 ? -15.296 -8.153 6.154 1.00 83.31 83 LYS A O 1
ATOM 678 N N . ASN A 1 84 ? -16.077 -6.721 7.701 1.00 83.19 84 ASN A N 1
ATOM 679 C CA . ASN A 1 84 ? -17.167 -6.152 6.901 1.00 83.19 84 ASN A CA 1
ATOM 680 C C . ASN A 1 84 ? -16.737 -4.974 6.021 1.00 83.19 84 ASN A C 1
ATOM 682 O O . ASN A 1 84 ? -17.524 -4.472 5.220 1.00 83.19 84 ASN A O 1
ATOM 686 N N . TYR A 1 85 ? -15.489 -4.532 6.149 1.00 85.56 85 TYR A N 1
ATOM 687 C CA . TYR A 1 85 ? -14.900 -3.529 5.277 1.00 85.56 85 TYR A CA 1
ATOM 688 C C . TYR A 1 85 ? -13.776 -4.147 4.455 1.00 85.56 85 TYR A C 1
ATOM 690 O O . TYR A 1 85 ? -12.981 -4.945 4.947 1.00 85.56 85 TYR A O 1
ATOM 698 N N . SER A 1 86 ? -13.694 -3.752 3.191 1.00 87.38 86 SER A N 1
ATOM 699 C CA . SER A 1 86 ? -12.578 -4.083 2.320 1.00 87.38 86 SER A CA 1
ATOM 700 C C . SER A 1 86 ? -12.218 -2.847 1.514 1.00 87.38 86 SER A C 1
ATOM 702 O O . SER A 1 86 ? -13.079 -2.257 0.866 1.00 87.38 86 SER A O 1
ATOM 704 N N . LEU A 1 87 ? -10.943 -2.454 1.565 1.00 87.06 87 LEU A N 1
ATOM 705 C CA . LEU A 1 87 ? -10.422 -1.395 0.701 1.00 87.06 87 LEU A CA 1
ATOM 706 C C . LEU A 1 87 ? -10.324 -1.880 -0.754 1.00 87.06 87 LEU A C 1
ATOM 708 O O . LEU A 1 87 ? -10.613 -1.137 -1.686 1.00 87.06 87 LEU A O 1
ATOM 712 N N . TRP A 1 88 ? -9.900 -3.131 -0.937 1.00 88.31 88 TRP A N 1
ATOM 713 C CA . TRP A 1 88 ? -9.819 -3.813 -2.221 1.00 88.31 88 TRP A CA 1
ATOM 714 C C . TRP A 1 88 ? -9.718 -5.326 -1.998 1.00 88.31 88 TRP A C 1
ATOM 716 O O . TRP A 1 88 ? -9.210 -5.782 -0.968 1.00 88.31 88 TRP A O 1
ATOM 726 N N . LYS A 1 89 ? -10.172 -6.114 -2.977 1.00 86.06 89 LYS A N 1
ATOM 727 C CA . LYS A 1 89 ? -10.125 -7.577 -2.918 1.00 86.06 89 LYS A CA 1
ATOM 728 C C . LYS A 1 89 ? -10.002 -8.183 -4.313 1.00 86.06 89 LYS A C 1
ATOM 730 O O . LYS A 1 89 ? -10.626 -7.716 -5.261 1.00 86.06 89 LYS A O 1
ATOM 735 N N . ILE A 1 90 ? -9.192 -9.235 -4.434 1.00 83.56 90 ILE A N 1
ATOM 736 C CA . ILE A 1 90 ? -9.052 -9.990 -5.687 1.00 83.56 90 ILE A CA 1
ATOM 737 C C . ILE A 1 90 ? -10.411 -10.569 -6.092 1.00 83.56 90 ILE A C 1
ATOM 739 O O . ILE A 1 90 ? -11.108 -11.161 -5.270 1.00 83.56 90 ILE A O 1
ATOM 743 N N . GLY A 1 91 ? -10.764 -10.417 -7.367 1.00 84.38 91 GLY A N 1
ATOM 744 C CA . GLY A 1 91 ? -12.037 -10.867 -7.924 1.00 84.38 91 GLY A CA 1
ATOM 745 C C . GLY A 1 91 ? -13.203 -9.895 -7.718 1.00 84.38 91 GLY A C 1
ATOM 746 O O . GLY A 1 91 ? -14.266 -10.127 -8.287 1.00 84.38 91 GLY A O 1
ATOM 747 N N . GLU A 1 92 ? -13.016 -8.796 -6.982 1.00 83.81 92 GLU A N 1
ATOM 748 C CA . GLU A 1 92 ? -14.017 -7.735 -6.835 1.00 83.81 92 GLU A CA 1
ATOM 749 C C . GLU A 1 92 ? -13.666 -6.507 -7.684 1.00 83.81 92 GLU A C 1
ATOM 751 O O . GLU A 1 92 ? -12.522 -6.298 -8.095 1.00 83.81 92 GLU A O 1
ATOM 756 N N . VAL A 1 93 ? -14.681 -5.697 -7.974 1.00 85.31 93 VAL A N 1
ATOM 757 C CA . VAL A 1 93 ? -14.540 -4.436 -8.707 1.00 85.31 93 VAL A CA 1
ATOM 758 C C . VAL A 1 93 ? -13.962 -3.356 -7.791 1.00 85.31 93 VAL A C 1
ATOM 760 O O . VAL A 1 93 ? -14.396 -3.207 -6.651 1.00 85.31 93 VAL A O 1
ATOM 763 N N . SER A 1 94 ? -13.008 -2.570 -8.299 1.00 85.94 94 SER A N 1
ATOM 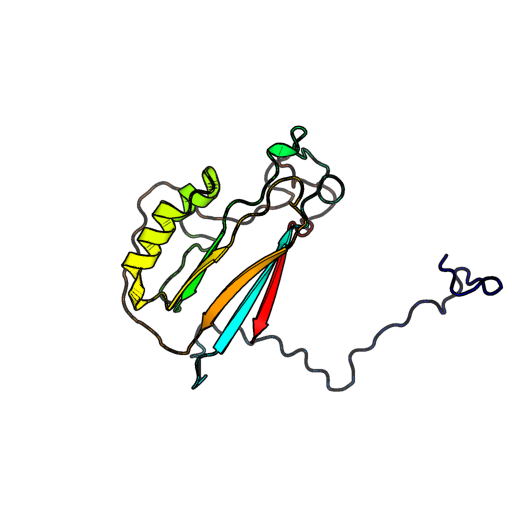764 C CA . SER A 1 94 ? -12.422 -1.455 -7.550 1.00 85.94 94 SER A CA 1
ATOM 765 C C . SER A 1 94 ? -13.420 -0.315 -7.306 1.00 85.94 94 SER A C 1
ATOM 767 O O . SER A 1 94 ? -14.159 0.105 -8.210 1.00 85.94 94 SER A O 1
ATOM 769 N N . THR A 1 95 ? -13.395 0.234 -6.085 1.00 90.06 95 THR A N 1
ATOM 770 C CA . THR A 1 95 ? -14.078 1.494 -5.761 1.00 90.06 95 THR A CA 1
ATOM 771 C C . THR A 1 95 ? -13.455 2.655 -6.534 1.00 90.06 95 THR A C 1
ATOM 773 O O . THR A 1 95 ? -12.369 2.541 -7.112 1.00 90.06 95 THR A O 1
ATOM 776 N N . ASP A 1 96 ? -14.139 3.795 -6.563 1.00 89.81 96 ASP A N 1
ATOM 777 C CA . ASP A 1 96 ? -13.588 4.996 -7.185 1.00 89.81 96 ASP A CA 1
ATOM 778 C C . ASP A 1 96 ? -12.327 5.482 -6.477 1.00 89.81 96 ASP A C 1
ATOM 780 O O . ASP A 1 96 ? -11.364 5.865 -7.138 1.00 89.81 96 ASP A O 1
ATOM 784 N N . GLY A 1 97 ? -12.317 5.441 -5.145 1.00 91.25 97 GLY A N 1
ATOM 785 C CA . GLY A 1 97 ? -11.145 5.772 -4.353 1.00 91.25 97 GLY A CA 1
ATOM 786 C C . GLY A 1 97 ? -9.958 4.876 -4.684 1.00 91.25 97 GLY A C 1
ATOM 787 O O . GLY A 1 97 ? -8.860 5.375 -4.924 1.00 91.25 97 GLY A O 1
ATOM 788 N N . MET A 1 98 ? -10.172 3.560 -4.769 1.00 90.69 98 MET A N 1
ATOM 789 C CA . MET A 1 98 ? -9.103 2.625 -5.124 1.00 90.69 98 MET A CA 1
ATOM 790 C C . MET A 1 98 ? -8.604 2.840 -6.561 1.00 90.69 98 MET A C 1
ATOM 792 O O . MET A 1 98 ? -7.406 2.729 -6.823 1.00 90.69 98 MET A O 1
ATOM 796 N N . LYS A 1 99 ? -9.501 3.192 -7.489 1.00 89.75 99 LYS A N 1
ATOM 797 C CA . LYS A 1 99 ? -9.136 3.564 -8.861 1.00 89.75 99 LYS A CA 1
ATOM 798 C C . LYS A 1 99 ? -8.232 4.801 -8.887 1.00 89.75 99 LYS A C 1
ATOM 800 O O . LYS A 1 99 ? -7.204 4.777 -9.554 1.00 89.75 99 LYS A O 1
ATOM 805 N N . GLU A 1 100 ? -8.576 5.855 -8.148 1.00 91.62 100 GLU A N 1
ATOM 806 C CA . GLU A 1 100 ? -7.761 7.077 -8.088 1.00 91.62 100 GLU A CA 1
ATOM 807 C C . GLU A 1 100 ? -6.370 6.837 -7.486 1.00 91.62 100 GLU A C 1
ATOM 809 O O . GLU A 1 100 ? -5.390 7.415 -7.961 1.00 91.62 100 GLU A O 1
ATOM 814 N N . ILE A 1 101 ? -6.258 5.941 -6.501 1.00 91.88 101 ILE A N 1
ATOM 815 C CA . ILE A 1 101 ? -4.957 5.512 -5.973 1.00 91.88 101 ILE A CA 1
ATOM 816 C C . ILE A 1 101 ? -4.156 4.785 -7.058 1.00 91.88 101 ILE A C 1
ATOM 818 O O . ILE A 1 101 ? -2.989 5.106 -7.266 1.00 91.88 101 ILE A O 1
ATOM 822 N N . ALA A 1 102 ? -4.768 3.822 -7.749 1.00 89.62 102 ALA A N 1
ATOM 823 C CA . ALA A 1 102 ? -4.079 2.990 -8.733 1.00 89.62 102 ALA A CA 1
ATOM 824 C C . ALA A 1 102 ? -3.644 3.762 -9.991 1.00 89.62 102 ALA A C 1
ATOM 826 O O . ALA A 1 102 ? -2.594 3.465 -10.553 1.00 89.62 102 ALA A O 1
ATOM 827 N N . GLU A 1 103 ? -4.442 4.735 -10.438 1.00 90.00 103 GLU A N 1
ATOM 828 C CA . GLU A 1 103 ? -4.171 5.497 -11.663 1.00 90.00 103 GLU A CA 1
ATOM 829 C C . GLU A 1 103 ? -3.335 6.758 -11.415 1.00 90.00 103 GLU A C 1
ATOM 831 O O . GLU A 1 103 ? -2.499 7.111 -12.245 1.00 90.00 103 GLU A O 1
ATOM 836 N N . TRP A 1 104 ? -3.553 7.445 -10.288 1.00 89.50 104 TRP A N 1
ATOM 837 C CA . TRP A 1 104 ? -3.012 8.790 -10.050 1.00 89.50 104 TRP A CA 1
ATOM 838 C C . TRP A 1 104 ? -2.229 8.923 -8.742 1.00 89.50 104 TRP A C 1
ATOM 840 O O . TRP A 1 104 ? -1.671 9.985 -8.473 1.00 89.50 104 TRP A O 1
ATOM 850 N N . GLY A 1 105 ? -2.218 7.892 -7.893 1.00 89.81 105 GLY A N 1
ATOM 851 C CA . GLY A 1 105 ? -1.631 7.975 -6.556 1.00 89.81 105 GLY A CA 1
ATOM 852 C C . GLY A 1 105 ? -2.398 8.888 -5.594 1.00 89.81 105 GLY A C 1
ATOM 853 O O . GLY A 1 105 ? -1.865 9.246 -4.543 1.00 89.81 105 GLY A O 1
ATOM 854 N N . ASN A 1 106 ? -3.631 9.291 -5.930 1.00 91.38 106 ASN A N 1
ATOM 855 C CA . ASN A 1 106 ? -4.431 10.177 -5.089 1.00 91.38 106 ASN A CA 1
ATOM 856 C C . ASN A 1 106 ? -5.252 9.374 -4.074 1.00 91.38 106 ASN A C 1
ATOM 858 O O . ASN A 1 106 ? -6.116 8.581 -4.432 1.00 91.38 106 ASN A O 1
ATOM 862 N N . THR A 1 107 ? -5.015 9.627 -2.790 1.00 92.69 107 THR A N 1
ATOM 863 C CA . THR A 1 107 ? -5.672 8.928 -1.676 1.00 92.69 107 THR A CA 1
ATOM 864 C C . THR A 1 107 ? -6.952 9.608 -1.191 1.00 92.69 107 THR A C 1
ATOM 866 O O . THR A 1 107 ? -7.713 8.996 -0.447 1.00 92.69 107 THR A O 1
ATOM 869 N N . PHE A 1 108 ? -7.237 10.842 -1.622 1.00 92.38 108 PHE A N 1
ATOM 870 C CA . PHE A 1 108 ? -8.307 11.674 -1.059 1.00 92.38 108 PHE A CA 1
ATOM 871 C C . PHE A 1 108 ? -9.688 11.003 -1.078 1.00 92.38 108 PHE A C 1
ATOM 873 O O . PHE A 1 108 ? -10.396 11.003 -0.070 1.00 92.38 108 PHE A O 1
ATOM 880 N N . LYS A 1 109 ? -10.071 10.404 -2.209 1.00 93.50 109 LYS A N 1
ATOM 881 C CA . LYS A 1 109 ? -11.389 9.782 -2.358 1.00 93.50 109 LYS A CA 1
ATOM 882 C C . LYS A 1 109 ? -11.515 8.483 -1.562 1.00 93.50 109 LYS A C 1
ATOM 884 O O . LYS A 1 109 ? -12.514 8.291 -0.879 1.00 93.50 109 LYS A O 1
ATOM 889 N N . ALA A 1 110 ? -10.476 7.651 -1.548 1.00 92.50 110 ALA A N 1
ATOM 890 C CA . ALA A 1 110 ? -10.443 6.446 -0.717 1.00 92.50 110 ALA A CA 1
ATOM 891 C C . ALA A 1 110 ? -10.454 6.771 0.788 1.00 92.50 110 ALA A C 1
ATOM 893 O O . ALA A 1 110 ? -11.063 6.055 1.578 1.00 92.50 110 ALA A O 1
ATOM 894 N N . GLU A 1 111 ? -9.822 7.876 1.203 1.00 93.75 111 GLU A N 1
ATOM 895 C CA . GLU A 1 111 ? -9.925 8.366 2.581 1.00 93.75 111 GLU A CA 1
ATOM 896 C C . GLU A 1 111 ? -11.366 8.761 2.939 1.00 93.75 111 GLU A C 1
ATOM 898 O O . GLU A 1 111 ? -11.795 8.526 4.068 1.00 93.75 111 GLU A O 1
ATOM 903 N N . ALA A 1 112 ? -12.109 9.370 2.008 1.00 93.69 112 ALA A N 1
ATOM 904 C CA . ALA A 1 112 ? -13.516 9.709 2.207 1.00 93.69 112 ALA A CA 1
ATOM 905 C C . ALA A 1 112 ? -14.391 8.447 2.305 1.00 93.69 112 ALA A C 1
ATOM 907 O O . ALA A 1 112 ? -15.131 8.312 3.276 1.00 93.69 112 ALA A O 1
ATOM 908 N N . GLU A 1 113 ? -14.222 7.489 1.387 1.00 92.31 113 GLU A N 1
ATOM 909 C CA . GLU A 1 113 ? -14.914 6.188 1.412 1.00 92.31 113 GLU A CA 1
ATOM 910 C C . GLU A 1 113 ? -14.667 5.441 2.739 1.00 92.31 113 GLU A C 1
ATOM 912 O O . GLU A 1 113 ? -15.598 4.937 3.369 1.00 92.31 113 GLU A O 1
ATOM 917 N N . ALA A 1 114 ? -13.422 5.434 3.231 1.00 91.19 114 ALA A N 1
ATOM 918 C CA . ALA A 1 114 ? -13.081 4.825 4.516 1.00 91.19 114 ALA A CA 1
ATOM 919 C C . ALA A 1 114 ? -13.726 5.552 5.711 1.00 91.19 114 ALA A C 1
ATOM 921 O O . ALA A 1 114 ? -14.143 4.912 6.677 1.00 91.19 114 ALA A O 1
ATOM 922 N N . LYS A 1 115 ? -13.825 6.889 5.660 1.00 90.81 115 LYS A N 1
ATOM 923 C CA . LYS A 1 115 ? -14.478 7.702 6.704 1.00 90.81 115 LYS A CA 1
ATOM 924 C C . LYS A 1 115 ? -15.993 7.511 6.726 1.00 90.81 115 LYS A C 1
ATOM 926 O O . LYS A 1 115 ? -16.579 7.527 7.803 1.00 90.81 115 LYS A O 1
ATOM 931 N N . GLU A 1 116 ? -16.630 7.288 5.581 1.00 91.38 116 GLU A N 1
ATOM 932 C CA . GLU A 1 116 ? -18.053 6.922 5.524 1.00 91.38 116 GLU A CA 1
ATOM 933 C C . GLU A 1 116 ? -18.318 5.568 6.196 1.00 91.38 116 GLU A C 1
ATOM 935 O O . GLU A 1 116 ? -19.373 5.357 6.792 1.00 91.38 116 GLU A O 1
ATOM 940 N N . LYS A 1 117 ? -17.326 4.672 6.169 1.00 88.88 117 LYS A N 1
ATOM 941 C CA . LYS A 1 117 ? -17.330 3.377 6.860 1.00 88.88 117 LYS A CA 1
ATOM 942 C C . LYS A 1 117 ? -16.607 3.420 8.214 1.00 88.88 117 LYS A C 1
ATOM 944 O O . LYS A 1 117 ? -16.098 2.400 8.669 1.00 88.88 117 LYS A O 1
ATOM 949 N N . ALA A 1 118 ? -16.590 4.570 8.897 1.00 85.62 118 ALA A N 1
ATOM 950 C CA . ALA A 1 118 ? -15.877 4.753 10.169 1.00 85.62 118 ALA A CA 1
ATOM 951 C C . ALA A 1 118 ? -16.298 3.786 11.292 1.00 85.62 118 ALA A C 1
ATOM 953 O O . ALA A 1 118 ? -15.517 3.563 12.212 1.00 85.62 118 ALA A O 1
ATOM 954 N N . ALA A 1 119 ? -17.499 3.203 11.229 1.00 87.25 119 ALA A N 1
ATOM 955 C CA . ALA A 1 119 ? -17.905 2.148 12.158 1.00 87.25 119 ALA A CA 1
ATOM 956 C C . ALA A 1 119 ? -17.016 0.895 12.015 1.00 87.25 119 ALA A C 1
ATOM 958 O O . ALA A 1 119 ? -16.623 0.288 13.007 1.00 87.25 119 ALA A O 1
ATOM 959 N N . GLU A 1 120 ? -16.623 0.570 10.783 1.00 87.56 120 GLU A N 1
ATOM 960 C CA . GLU A 1 120 ? -15.819 -0.601 10.431 1.00 87.56 120 GLU A CA 1
ATOM 961 C C . GLU A 1 120 ? -14.310 -0.335 10.447 1.00 87.56 120 GLU A C 1
ATOM 963 O O . GLU A 1 120 ? -13.517 -1.275 10.492 1.00 87.56 120 GLU A O 1
ATOM 968 N N . VAL A 1 121 ? -13.899 0.935 10.397 1.00 89.56 121 VAL A N 1
ATOM 969 C CA . VAL A 1 121 ? -12.499 1.362 10.294 1.00 89.56 121 VAL A CA 1
ATOM 970 C C . VAL A 1 121 ? -12.012 1.929 11.624 1.00 89.56 121 VAL A C 1
ATOM 972 O O . VAL A 1 121 ? -12.437 2.990 12.073 1.00 89.56 121 VAL A O 1
ATOM 975 N N . ARG A 1 122 ? -11.039 1.255 12.240 1.00 89.75 122 ARG A N 1
ATOM 976 C CA . ARG A 1 122 ? -10.480 1.647 13.537 1.00 89.75 122 ARG A CA 1
ATOM 977 C C . ARG A 1 122 ? -9.365 2.680 13.425 1.00 89.75 122 ARG A C 1
ATOM 979 O O . ARG A 1 122 ? -9.321 3.620 14.223 1.00 89.75 122 ARG A O 1
ATOM 986 N N . THR A 1 123 ? -8.425 2.464 12.511 1.00 90.44 123 THR A N 1
ATOM 987 C CA . THR A 1 123 ? -7.322 3.387 12.218 1.00 90.44 123 THR A CA 1
ATOM 988 C C . THR A 1 123 ? -7.202 3.517 10.715 1.00 90.44 123 THR A C 1
ATOM 990 O O . THR A 1 123 ? -7.043 2.509 10.039 1.00 90.44 123 THR A O 1
ATOM 993 N N . LEU A 1 124 ? -7.223 4.744 10.204 1.00 91.38 124 LEU A N 1
ATOM 994 C CA . LEU A 1 124 ? -6.848 5.042 8.828 1.00 91.38 124 LEU A CA 1
ATOM 995 C C . LEU A 1 124 ? -5.369 5.438 8.820 1.00 91.38 124 LEU A C 1
ATOM 997 O O . LEU A 1 124 ? -4.994 6.429 9.446 1.00 91.38 124 LEU A O 1
ATOM 1001 N N . MET A 1 125 ? -4.525 4.643 8.167 1.00 92.88 125 MET A N 1
ATOM 1002 C CA . MET A 1 125 ? -3.088 4.890 8.077 1.00 92.88 125 MET A CA 1
ATOM 1003 C C . MET A 1 125 ? -2.733 5.445 6.702 1.00 92.88 125 MET A C 1
ATOM 1005 O O . MET A 1 125 ? -2.997 4.820 5.677 1.00 92.88 125 MET A O 1
ATOM 1009 N N . LYS A 1 126 ? -2.100 6.619 6.697 1.00 92.44 126 LYS A N 1
ATOM 1010 C CA . LYS A 1 126 ? -1.489 7.205 5.508 1.00 92.44 126 LYS A CA 1
ATOM 1011 C C . LYS A 1 126 ? 0.015 7.080 5.626 1.00 92.44 126 LYS A C 1
ATOM 1013 O O . LYS A 1 126 ? 0.597 7.496 6.628 1.00 92.44 126 LYS A O 1
ATOM 1018 N N . VAL A 1 127 ? 0.629 6.490 4.616 1.00 93.62 127 VAL A N 1
ATOM 1019 C CA . VAL A 1 127 ? 2.061 6.220 4.605 1.00 93.62 127 VAL A CA 1
ATOM 1020 C C . VAL A 1 127 ? 2.665 6.988 3.451 1.00 93.62 127 VAL A C 1
ATOM 1022 O O . VAL A 1 127 ? 2.208 6.881 2.315 1.00 93.62 127 VAL A O 1
ATOM 1025 N N . LYS A 1 128 ? 3.680 7.792 3.761 1.00 93.50 128 LYS A N 1
ATOM 1026 C CA . LYS A 1 128 ? 4.372 8.597 2.761 1.00 93.50 128 LYS A CA 1
ATOM 1027 C C . LYS A 1 128 ? 5.027 7.679 1.731 1.00 93.50 128 LYS A C 1
ATOM 1029 O O . LYS A 1 128 ? 5.739 6.752 2.123 1.00 93.50 128 LYS A O 1
ATOM 1034 N N . GLY A 1 129 ? 4.798 7.971 0.456 1.00 93.38 129 GLY A N 1
ATOM 1035 C CA . GLY A 1 129 ? 5.411 7.284 -0.668 1.00 93.38 129 GLY A CA 1
ATOM 1036 C C . GLY A 1 129 ? 6.930 7.453 -0.710 1.00 93.38 129 GLY A C 1
ATOM 1037 O O . GLY A 1 129 ? 7.510 8.315 -0.043 1.00 93.38 129 GLY A O 1
ATOM 1038 N N . LEU A 1 130 ? 7.583 6.627 -1.521 1.00 95.50 130 LEU A N 1
ATOM 1039 C CA . LEU A 1 130 ? 9.032 6.649 -1.715 1.00 95.50 130 LEU A CA 1
ATOM 1040 C C . LEU A 1 130 ? 9.338 7.164 -3.114 1.00 95.50 130 LEU A C 1
ATOM 1042 O O . LEU A 1 130 ? 8.964 6.533 -4.096 1.00 95.50 130 LEU A O 1
ATOM 1046 N N . TRP A 1 131 ? 10.017 8.300 -3.206 1.00 92.62 131 TRP A N 1
ATOM 1047 C CA . TRP A 1 131 ? 10.307 8.974 -4.470 1.00 92.62 13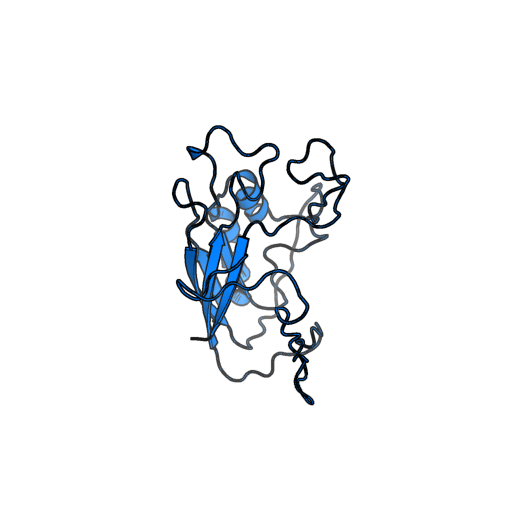1 TRP A CA 1
ATOM 1048 C C . TRP A 1 131 ? 11.795 8.918 -4.766 1.00 92.62 131 TRP A C 1
ATOM 1050 O O . TRP A 1 131 ? 12.599 8.920 -3.835 1.00 92.62 131 TRP A O 1
ATOM 1060 N N . TYR A 1 132 ? 12.170 8.906 -6.045 1.00 89.75 132 TYR A N 1
ATOM 1061 C CA . TYR A 1 132 ? 13.566 9.051 -6.449 1.00 89.75 132 TYR A CA 1
ATOM 1062 C C . TYR A 1 132 ? 14.219 10.279 -5.781 1.00 89.75 132 TYR A C 1
ATOM 1064 O O . TYR A 1 132 ? 13.603 11.348 -5.756 1.00 89.75 132 TYR A O 1
ATOM 1072 N N . PRO A 1 133 ? 15.451 10.162 -5.242 1.00 89.31 133 PRO A N 1
ATOM 1073 C CA . PRO A 1 133 ? 16.375 9.015 -5.311 1.00 89.31 133 PRO A CA 1
ATOM 1074 C C . PRO A 1 133 ? 16.170 7.935 -4.229 1.00 89.31 133 PRO A C 1
ATOM 1076 O O . PRO A 1 133 ? 16.898 6.950 -4.185 1.00 89.31 133 PRO A O 1
ATOM 1079 N N . GLU A 1 134 ? 15.177 8.081 -3.357 1.00 91.00 134 GLU A N 1
ATOM 1080 C CA . GLU A 1 134 ? 14.944 7.242 -2.176 1.00 91.00 134 GLU A CA 1
ATOM 1081 C C . GLU A 1 134 ? 13.894 6.134 -2.400 1.00 91.00 134 GLU A C 1
ATOM 1083 O O . GLU A 1 134 ? 13.264 5.666 -1.451 1.00 91.00 134 GLU A O 1
ATOM 1088 N N . VAL A 1 135 ? 13.703 5.668 -3.640 1.00 91.56 135 VAL A N 1
ATOM 1089 C CA . VAL A 1 135 ? 12.705 4.627 -3.980 1.00 91.56 135 VAL A CA 1
ATOM 1090 C C . VAL A 1 135 ? 12.924 3.334 -3.184 1.00 91.56 135 VAL A C 1
ATOM 1092 O O . VAL A 1 135 ? 11.960 2.672 -2.814 1.00 91.56 135 VAL A O 1
ATOM 1095 N N . GLN A 1 136 ? 14.180 2.996 -2.876 1.00 93.06 136 GLN A N 1
ATOM 1096 C CA . GLN A 1 136 ? 14.559 1.798 -2.108 1.00 93.06 136 GLN A CA 1
ATOM 1097 C C . GLN A 1 136 ? 14.648 2.042 -0.592 1.00 93.06 136 GLN A C 1
ATOM 1099 O O . GLN A 1 136 ? 15.133 1.200 0.167 1.00 93.06 136 GLN A O 1
ATOM 1104 N N . SER A 1 137 ? 14.228 3.223 -0.135 1.00 94.56 137 SER A N 1
ATOM 1105 C CA . SER A 1 137 ? 14.238 3.576 1.280 1.00 94.56 137 SER A CA 1
ATOM 1106 C C . SER A 1 137 ? 13.135 2.834 2.045 1.00 94.56 137 SER A C 1
ATOM 1108 O O . SER A 1 137 ? 12.473 1.915 1.548 1.00 94.56 137 SER A O 1
ATOM 1110 N N . ARG A 1 138 ? 12.959 3.217 3.308 1.00 95.38 138 ARG A N 1
ATOM 1111 C CA . ARG A 1 138 ? 11.934 2.691 4.200 1.00 95.38 138 ARG A CA 1
ATOM 1112 C C . ARG A 1 138 ? 11.037 3.800 4.717 1.00 95.38 138 ARG A C 1
ATOM 1114 O O . ARG A 1 138 ? 11.509 4.858 5.117 1.00 95.38 138 ARG A O 1
ATOM 1121 N N . THR A 1 139 ? 9.746 3.521 4.766 1.00 95.69 139 THR A N 1
ATOM 1122 C CA . THR A 1 139 ? 8.729 4.406 5.336 1.00 95.69 139 THR A CA 1
ATOM 1123 C C . THR A 1 139 ? 7.931 3.637 6.375 1.00 95.69 139 THR A C 1
ATOM 1125 O O . THR A 1 139 ? 7.801 2.412 6.297 1.00 95.69 139 THR A O 1
ATOM 1128 N N . LYS A 1 140 ? 7.452 4.340 7.396 1.00 95.06 140 LYS A N 1
ATOM 1129 C CA . LYS A 1 140 ? 6.814 3.730 8.559 1.00 95.06 140 LYS A CA 1
ATOM 1130 C C . LYS A 1 140 ? 5.478 4.382 8.858 1.00 95.06 140 LYS A C 1
ATOM 1132 O O . LYS A 1 140 ? 5.309 5.580 8.645 1.00 95.06 140 LYS A O 1
ATOM 1137 N N . ALA A 1 141 ? 4.560 3.602 9.410 1.00 94.69 141 ALA A N 1
ATOM 1138 C CA . ALA A 1 141 ? 3.298 4.086 9.946 1.00 94.69 141 ALA A CA 1
ATOM 1139 C C . ALA A 1 141 ? 2.891 3.264 11.165 1.00 94.69 141 ALA A C 1
ATOM 1141 O O . ALA A 1 14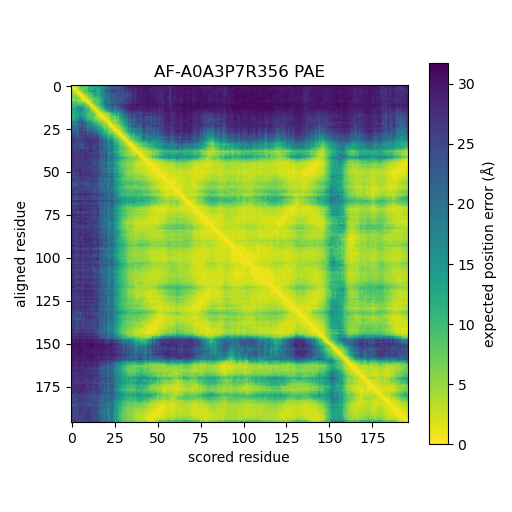1 ? 3.239 2.095 11.274 1.00 94.69 141 ALA A O 1
ATOM 1142 N N . ASN A 1 142 ? 2.135 3.869 12.075 1.00 94.50 142 ASN A N 1
ATOM 1143 C CA . ASN A 1 142 ? 1.618 3.180 13.251 1.00 94.50 142 ASN A CA 1
ATOM 1144 C C . ASN A 1 142 ? 0.112 2.995 13.119 1.00 94.50 142 ASN A C 1
ATOM 1146 O O . ASN A 1 142 ? -0.587 3.896 12.654 1.00 94.50 142 ASN A O 1
ATOM 1150 N N . PHE A 1 143 ? -0.391 1.852 13.571 1.00 93.19 143 PHE A N 1
ATOM 1151 C CA . PHE A 1 143 ? -1.821 1.581 13.608 1.00 93.19 143 PHE A CA 1
ATOM 1152 C C . PHE A 1 143 ? -2.203 0.743 14.825 1.00 93.19 143 PHE A C 1
ATOM 1154 O O . PHE A 1 143 ? -1.360 0.133 15.487 1.00 93.19 143 PHE A O 1
ATOM 1161 N N . VAL A 1 144 ? -3.495 0.751 15.148 1.00 92.06 144 VAL A N 1
ATOM 1162 C CA . VAL A 1 144 ? -4.047 0.033 16.299 1.00 92.06 144 VAL A CA 1
ATOM 1163 C C . VAL A 1 144 ? -5.085 -0.967 15.822 1.00 92.06 144 VAL A C 1
ATOM 1165 O O . VAL A 1 144 ? -5.935 -0.628 14.998 1.00 92.06 144 VAL A O 1
ATOM 1168 N N . VAL A 1 145 ? -5.038 -2.179 16.366 1.00 90.00 145 VAL A N 1
ATOM 1169 C CA . VAL A 1 145 ? -6.019 -3.247 16.134 1.00 90.00 145 VAL A CA 1
ATOM 1170 C C . VAL A 1 145 ? -6.687 -3.642 17.446 1.00 90.00 145 VAL A C 1
ATOM 1172 O O . VAL A 1 145 ? -6.096 -3.497 18.517 1.00 90.00 145 VAL A O 1
ATOM 1175 N N . ASN A 1 146 ? -7.916 -4.138 17.369 1.00 85.00 146 ASN A N 1
ATOM 1176 C CA . ASN A 1 146 ? -8.678 -4.681 18.491 1.00 85.00 146 ASN A CA 1
ATOM 1177 C C . ASN A 1 146 ? -9.654 -5.760 17.986 1.00 85.00 146 ASN A C 1
ATOM 1179 O O . ASN A 1 146 ? -9.674 -6.079 16.799 1.00 85.00 146 ASN A O 1
ATOM 1183 N N . ASN A 1 147 ? -10.438 -6.336 18.895 1.00 79.94 147 ASN A N 1
ATOM 1184 C CA . ASN A 1 147 ? -11.426 -7.374 18.598 1.00 79.94 147 ASN A CA 1
ATOM 1185 C C . ASN A 1 147 ? -12.830 -6.837 18.265 1.00 79.94 147 ASN A C 1
ATOM 1187 O O . ASN A 1 147 ? -13.752 -7.636 18.137 1.00 79.94 147 ASN A O 1
ATOM 1191 N N . LEU A 1 148 ? -13.026 -5.516 18.167 1.00 65.44 148 LEU A N 1
ATOM 1192 C CA . LEU A 1 148 ? -14.362 -4.959 17.964 1.00 65.44 148 LEU A CA 1
ATOM 1193 C C . LEU A 1 148 ? -14.850 -5.281 16.550 1.00 65.44 148 LEU A C 1
ATOM 1195 O O . LEU A 1 148 ? -14.313 -4.783 15.561 1.00 65.44 148 LEU A O 1
ATOM 1199 N N . THR A 1 149 ? -15.889 -6.103 16.468 1.00 52.72 149 THR A N 1
ATOM 1200 C CA . THR A 1 149 ? -16.679 -6.303 15.261 1.00 52.72 149 THR A CA 1
ATOM 1201 C C . THR A 1 149 ? -17.723 -5.195 15.196 1.00 52.72 149 THR A C 1
ATOM 1203 O O . THR A 1 149 ? -18.671 -5.168 15.977 1.00 52.72 149 THR A O 1
ATOM 1206 N N . SER A 1 150 ? -17.541 -4.241 14.285 1.00 47.56 150 SER A N 1
ATOM 1207 C CA . SER A 1 150 ? -18.693 -3.501 13.789 1.00 47.56 150 SER A CA 1
ATOM 1208 C C . SER A 1 150 ? -19.354 -4.391 12.742 1.00 47.56 150 SER A C 1
ATOM 1210 O O . SER A 1 150 ? -18.705 -5.004 11.895 1.00 47.56 150 SER A O 1
ATOM 1212 N N . ASP A 1 151 ? -20.648 -4.586 12.899 1.00 40.41 151 ASP A N 1
ATOM 1213 C CA . ASP A 1 151 ? -21.506 -5.101 11.856 1.00 40.41 151 ASP A CA 1
ATOM 1214 C C . ASP A 1 151 ? -22.417 -3.931 11.553 1.00 40.41 151 ASP A C 1
ATOM 1216 O O . ASP A 1 151 ? -23.186 -3.530 12.420 1.00 40.41 151 ASP A O 1
ATOM 1220 N N . HIS A 1 152 ? -22.180 -3.247 10.436 1.00 38.16 152 HIS A N 1
ATOM 1221 C CA . HIS A 1 152 ? -23.180 -2.988 9.408 1.00 38.16 152 HIS A CA 1
ATOM 1222 C C . HIS A 1 152 ? -22.586 -2.098 8.315 1.00 38.16 152 HIS A C 1
ATOM 1224 O O . HIS A 1 152 ? -22.284 -0.921 8.530 1.00 38.16 152 HIS A O 1
ATOM 1230 N N . SER A 1 153 ? -22.528 -2.612 7.084 1.00 35.44 153 SER A N 1
ATOM 1231 C CA . SER A 1 153 ? -22.526 -1.758 5.897 1.00 35.44 153 SER A CA 1
ATOM 1232 C C . SER A 1 153 ? -22.777 -2.531 4.604 1.00 35.44 153 SER A C 1
ATOM 1234 O O . SER A 1 153 ? -21.996 -3.417 4.269 1.00 35.44 153 SER A O 1
ATOM 1236 N N . PRO A 1 154 ? -23.797 -2.161 3.810 1.00 39.97 154 PRO A N 1
ATOM 1237 C CA . PRO A 1 154 ? -23.894 -2.630 2.438 1.00 39.97 154 PRO A CA 1
ATOM 1238 C C . PRO A 1 154 ? -22.805 -1.963 1.582 1.00 39.97 154 PRO A C 1
ATOM 1240 O O . PRO A 1 154 ? -22.500 -0.772 1.743 1.00 39.97 154 PRO A O 1
ATOM 1243 N N . ASN A 1 155 ? -22.221 -2.758 0.686 1.00 42.81 155 ASN A N 1
ATOM 1244 C CA . ASN A 1 155 ? -21.283 -2.330 -0.346 1.00 42.81 155 ASN A CA 1
ATOM 1245 C C . ASN A 1 155 ? -22.028 -2.312 -1.692 1.00 42.81 155 ASN A C 1
ATOM 1247 O O . ASN A 1 155 ? -22.835 -3.204 -1.945 1.00 42.81 155 ASN A O 1
ATOM 1251 N N . SER A 1 156 ? -21.794 -1.311 -2.545 1.00 44.47 156 SER A N 1
ATOM 1252 C CA . SER A 1 156 ? -22.449 -1.229 -3.861 1.00 44.47 156 SER A CA 1
ATOM 1253 C C . SER A 1 156 ? -21.515 -0.646 -4.926 1.00 44.47 156 SER A C 1
ATOM 1255 O O . SER A 1 156 ? -21.516 0.567 -5.135 1.00 44.47 156 SER A O 1
ATOM 1257 N N . PRO A 1 157 ? -20.733 -1.475 -5.635 1.00 51.53 157 PRO A N 1
ATOM 1258 C CA . PRO A 1 157 ? -20.044 -1.041 -6.845 1.00 51.53 157 PRO A CA 1
ATOM 1259 C C . PRO A 1 157 ? -20.989 -1.041 -8.065 1.00 51.53 157 PRO A C 1
ATOM 1261 O O . PRO A 1 157 ? -21.820 -1.933 -8.220 1.00 51.53 157 PRO A O 1
ATOM 1264 N N . GLN A 1 158 ? -20.849 -0.037 -8.940 1.00 40.66 158 GLN A N 1
ATOM 1265 C CA . GLN A 1 158 ? -21.547 0.081 -10.233 1.00 40.66 158 GLN A CA 1
ATOM 1266 C C . GLN A 1 158 ? -20.609 -0.182 -11.431 1.00 40.66 158 GLN A C 1
ATOM 1268 O O . GLN A 1 158 ? -19.402 0.065 -11.370 1.00 40.66 158 GLN A O 1
ATOM 1273 N N . GLU A 1 159 ? -21.201 -0.677 -12.525 1.00 57.91 159 GLU A N 1
ATOM 1274 C CA . GLU A 1 159 ? -20.575 -1.351 -13.678 1.00 57.91 159 GLU A CA 1
ATOM 1275 C C . GLU A 1 159 ? -20.406 -0.506 -14.969 1.00 57.91 159 GLU A C 1
ATOM 1277 O O . GLU A 1 159 ? -21.063 0.527 -15.111 1.00 57.91 159 GLU A O 1
ATOM 1282 N N . PRO A 1 160 ? -19.595 -0.983 -15.954 1.00 60.81 160 PRO A N 1
ATOM 1283 C CA . PRO A 1 160 ? -18.760 -2.182 -15.894 1.00 60.81 160 PRO A CA 1
ATOM 1284 C C . PRO A 1 160 ? -17.290 -1.823 -15.696 1.00 60.81 160 PRO A C 1
ATOM 1286 O O . PRO A 1 160 ? -16.679 -1.067 -16.450 1.00 60.81 160 PRO A O 1
ATOM 1289 N N . ARG A 1 161 ? -16.706 -2.415 -14.664 1.00 69.19 161 ARG A N 1
ATOM 1290 C CA . ARG A 1 161 ? -15.273 -2.380 -14.391 1.00 69.19 161 ARG A CA 1
ATOM 1291 C C . ARG A 1 161 ? -14.773 -3.809 -14.383 1.00 69.19 161 ARG A C 1
ATOM 1293 O O . ARG A 1 161 ? -15.520 -4.724 -14.042 1.00 69.19 161 ARG A O 1
ATOM 1300 N N . VAL A 1 162 ? -13.510 -3.999 -14.743 1.00 78.62 162 VAL A N 1
ATOM 1301 C CA . VAL A 1 162 ? -12.881 -5.313 -14.622 1.00 78.62 162 VAL A CA 1
ATOM 1302 C C . VAL A 1 162 ? -12.535 -5.594 -13.156 1.00 78.62 162 VAL A C 1
ATOM 1304 O O . VAL A 1 162 ? -12.093 -4.681 -12.453 1.00 78.62 162 VAL A O 1
ATOM 1307 N N . PRO A 1 163 ? -12.729 -6.832 -12.678 1.00 85.19 163 PRO A N 1
ATOM 1308 C CA . PRO A 1 163 ? -12.303 -7.219 -11.342 1.00 85.19 163 PRO A CA 1
ATOM 1309 C C . PRO A 1 163 ? -10.788 -7.111 -11.147 1.00 85.19 163 PRO A C 1
ATOM 1311 O O . PRO A 1 163 ? -10.008 -7.325 -12.079 1.00 85.19 163 PRO A O 1
ATOM 1314 N N . ILE A 1 164 ? -10.369 -6.836 -9.913 1.00 83.56 164 ILE A N 1
ATOM 1315 C CA . ILE A 1 164 ? -8.956 -6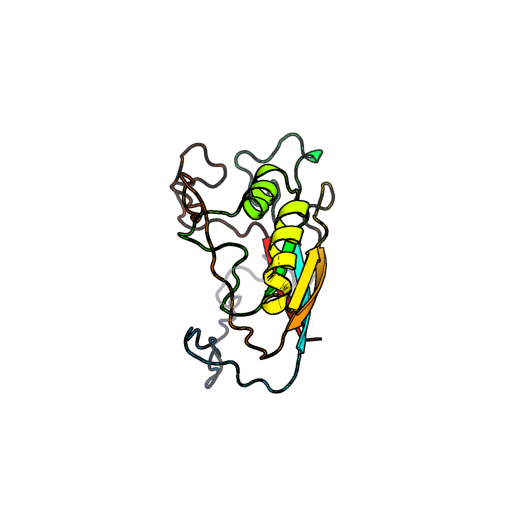.804 -9.528 1.00 83.56 164 ILE A CA 1
ATOM 1316 C C . ILE A 1 164 ? -8.372 -8.214 -9.668 1.00 83.56 164 ILE A C 1
ATOM 1318 O O . ILE A 1 164 ? -8.930 -9.186 -9.152 1.00 83.56 164 ILE A O 1
ATOM 1322 N N . LYS A 1 165 ? -7.219 -8.328 -10.330 1.00 84.69 165 LYS A N 1
ATOM 1323 C CA . LYS A 1 165 ? -6.498 -9.589 -10.524 1.00 84.69 165 LYS A CA 1
ATOM 1324 C C . LYS A 1 165 ? -5.013 -9.432 -10.225 1.00 84.69 165 LYS A C 1
ATOM 1326 O O . LYS A 1 165 ? -4.470 -8.332 -10.298 1.00 84.69 165 LYS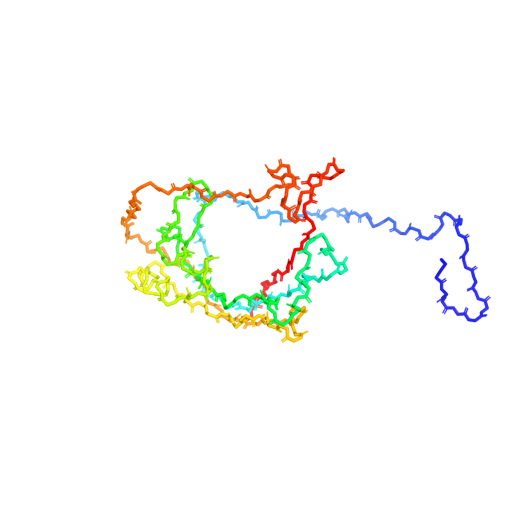 A O 1
ATOM 1331 N N . TRP A 1 166 ? -4.362 -10.550 -9.923 1.00 85.56 166 TRP A N 1
ATOM 1332 C CA . TRP A 1 166 ? -2.908 -10.605 -9.839 1.00 85.56 166 TRP A CA 1
ATOM 1333 C C . TRP A 1 166 ? -2.282 -10.347 -11.207 1.00 85.56 166 TRP A C 1
ATOM 1335 O O . TRP A 1 166 ? -2.787 -10.830 -12.221 1.00 85.56 166 TRP A O 1
ATOM 1345 N N . ILE A 1 167 ? -1.170 -9.615 -11.207 1.00 82.94 167 ILE A N 1
ATOM 1346 C CA . ILE A 1 167 ? -0.260 -9.566 -12.350 1.00 82.94 167 ILE A CA 1
ATOM 1347 C C . ILE A 1 167 ? 0.508 -10.887 -12.372 1.00 82.94 167 ILE A C 1
ATOM 1349 O O . ILE A 1 167 ? 1.023 -11.319 -11.339 1.00 82.94 167 ILE A O 1
ATOM 1353 N N . THR A 1 168 ? 0.596 -11.515 -13.540 1.00 86.19 168 THR A N 1
ATOM 1354 C CA . THR A 1 168 ? 1.363 -12.746 -13.749 1.00 86.19 168 THR A CA 1
ATOM 1355 C C . THR A 1 168 ? 2.480 -12.534 -14.766 1.00 86.19 168 THR A C 1
ATOM 1357 O O . THR A 1 168 ? 2.447 -11.606 -15.578 1.00 86.19 168 THR A O 1
ATOM 1360 N N . THR A 1 169 ? 3.477 -13.422 -14.769 1.00 86.94 169 THR A N 1
ATOM 1361 C CA . THR A 1 169 ? 4.569 -13.370 -15.754 1.00 86.94 169 THR A CA 1
ATOM 1362 C C . THR A 1 169 ? 4.131 -13.769 -17.167 1.00 86.94 169 THR A C 1
ATOM 1364 O O . THR A 1 169 ? 4.939 -13.683 -18.088 1.00 86.94 169 THR A O 1
ATOM 1367 N N . LYS A 1 170 ? 2.878 -14.208 -17.366 1.00 87.56 170 LYS A N 1
ATOM 1368 C CA . LYS A 1 170 ? 2.362 -14.719 -18.649 1.00 87.56 170 LYS A CA 1
ATOM 1369 C C . LYS A 1 170 ? 1.203 -13.898 -19.220 1.00 87.56 170 LYS A C 1
ATOM 1371 O O . LYS A 1 170 ? 0.646 -14.297 -20.236 1.00 87.56 170 LYS A O 1
ATOM 1376 N N . ASP A 1 171 ? 0.839 -12.780 -18.589 1.00 80.19 171 ASP A N 1
ATOM 1377 C CA . ASP A 1 171 ? -0.343 -12.001 -18.980 1.00 80.19 171 ASP A CA 1
ATOM 1378 C C . ASP A 1 171 ? -0.202 -11.350 -20.367 1.00 80.19 171 ASP A C 1
ATOM 1380 O O . ASP A 1 171 ? -1.050 -11.544 -21.234 1.00 80.19 171 ASP A O 1
ATOM 1384 N N . ASP A 1 172 ? 0.856 -10.566 -20.572 1.00 83.56 172 ASP A N 1
ATOM 1385 C CA . ASP A 1 172 ? 1.096 -9.795 -21.797 1.00 83.56 172 ASP A CA 1
ATOM 1386 C C . ASP A 1 172 ? 2.603 -9.783 -22.093 1.00 83.56 172 ASP A C 1
ATOM 1388 O O . ASP A 1 172 ? 3.363 -9.360 -21.220 1.00 83.56 172 ASP A O 1
ATOM 1392 N N . PRO A 1 173 ? 3.069 -10.200 -23.287 1.00 85.31 173 PRO A N 1
ATOM 1393 C CA . PRO A 1 173 ? 4.481 -10.125 -23.674 1.00 85.31 173 PRO A CA 1
ATOM 1394 C C . PRO A 1 173 ? 5.131 -8.740 -23.495 1.00 85.31 173 PRO A C 1
ATOM 1396 O O . PRO A 1 173 ? 6.338 -8.658 -23.230 1.00 85.31 173 PRO A O 1
ATOM 1399 N N . LEU A 1 174 ? 4.339 -7.667 -23.610 1.00 84.31 174 LEU A N 1
ATOM 1400 C CA . LEU A 1 174 ? 4.766 -6.276 -23.431 1.00 84.31 174 LEU A CA 1
ATOM 1401 C C . LEU A 1 174 ? 4.820 -5.837 -21.961 1.00 84.31 174 LEU A C 1
ATOM 1403 O O . LEU A 1 174 ? 5.308 -4.751 -21.666 1.00 84.31 174 LEU A O 1
ATOM 1407 N N . SER A 1 175 ? 4.346 -6.662 -21.025 1.00 86.50 175 SER A N 1
ATOM 1408 C CA . SER A 1 175 ? 4.443 -6.359 -19.599 1.00 86.50 175 SER A CA 1
ATOM 1409 C C . SER A 1 175 ? 5.911 -6.337 -19.144 1.00 86.50 175 SER A C 1
ATOM 1411 O O . SER A 1 175 ? 6.667 -7.264 -19.482 1.00 86.50 175 SER A O 1
ATOM 1413 N N . PRO A 1 176 ? 6.321 -5.372 -18.297 1.00 85.75 176 PRO A N 1
ATOM 1414 C CA . PRO A 1 176 ? 7.653 -5.361 -17.685 1.00 85.75 176 PRO A CA 1
ATOM 1415 C C . PRO A 1 176 ? 7.894 -6.586 -16.787 1.00 85.75 176 PRO A C 1
ATOM 1417 O O . PRO A 1 176 ? 9.035 -6.953 -16.521 1.00 85.75 176 PRO A O 1
ATOM 1420 N N . PHE A 1 177 ? 6.825 -7.262 -16.354 1.00 87.62 177 PHE A N 1
ATOM 1421 C CA . PHE A 1 177 ? 6.891 -8.465 -15.521 1.00 87.62 177 PHE A CA 1
ATOM 1422 C C . PHE A 1 177 ? 6.811 -9.771 -16.320 1.00 87.62 177 PHE A C 1
ATOM 1424 O O . PHE A 1 177 ? 6.876 -10.851 -15.734 1.00 87.62 177 PHE A O 1
ATOM 1431 N N . TYR A 1 178 ? 6.660 -9.705 -17.646 1.00 87.88 178 TYR A N 1
ATOM 1432 C CA . TYR A 1 178 ? 6.546 -10.905 -18.468 1.00 87.88 178 TYR A CA 1
ATOM 1433 C C . TYR A 1 178 ? 7.867 -11.662 -18.573 1.00 87.88 178 TYR A C 1
ATOM 1435 O O . TYR A 1 178 ? 8.897 -11.081 -18.925 1.00 87.88 178 TYR A O 1
ATOM 1443 N N . SER A 1 179 ? 7.807 -12.973 -18.350 1.00 86.19 179 SER A N 1
ATOM 1444 C CA . SER A 1 179 ? 8.931 -13.893 -18.489 1.00 86.19 179 SER A CA 1
ATOM 1445 C C . SER A 1 179 ? 8.447 -15.233 -19.023 1.00 86.19 179 SER A C 1
ATOM 1447 O O . SER A 1 179 ? 7.477 -15.799 -18.525 1.00 86.19 179 SER A O 1
ATOM 1449 N N . THR A 1 180 ? 9.143 -15.791 -20.013 1.00 89.75 180 THR A N 1
ATOM 1450 C CA . THR A 1 180 ? 8.930 -17.178 -20.457 1.00 89.75 180 THR A CA 1
ATOM 1451 C C . THR A 1 180 ? 9.637 -18.193 -19.559 1.00 89.75 180 THR A C 1
ATOM 1453 O O . THR A 1 180 ? 9.234 -19.351 -19.553 1.00 89.75 180 THR A O 1
ATOM 1456 N N . GLU A 1 181 ? 10.620 -17.760 -18.768 1.00 89.06 181 GLU A N 1
ATOM 1457 C CA . GLU A 1 181 ? 11.533 -18.619 -18.001 1.00 89.06 181 GLU A CA 1
ATOM 1458 C C . GLU A 1 181 ? 11.047 -18.908 -16.575 1.00 89.06 181 GLU A C 1
ATOM 1460 O O . GLU A 1 181 ? 11.328 -19.974 -16.035 1.00 89.06 181 GLU A O 1
ATOM 1465 N N . THR A 1 182 ? 10.312 -17.975 -15.963 1.00 86.94 182 THR A N 1
ATOM 1466 C CA . THR A 1 182 ? 9.810 -18.101 -14.586 1.00 86.94 182 THR A CA 1
ATOM 1467 C C . THR A 1 182 ? 8.336 -17.722 -14.482 1.00 86.94 182 THR A C 1
ATOM 1469 O O . THR A 1 182 ? 7.843 -16.853 -15.205 1.00 86.94 182 THR A O 1
ATOM 1472 N N . ASP A 1 183 ? 7.642 -18.362 -13.543 1.00 86.88 183 ASP A N 1
ATOM 1473 C CA . ASP A 1 183 ? 6.264 -18.040 -13.150 1.00 86.88 183 ASP A CA 1
ATOM 1474 C C . ASP A 1 183 ? 6.207 -17.135 -11.906 1.00 86.88 183 ASP A C 1
ATOM 1476 O O . ASP A 1 183 ? 5.134 -16.733 -11.458 1.00 86.88 183 ASP A O 1
ATOM 1480 N N . VAL A 1 184 ? 7.370 -16.798 -11.340 1.00 86.75 184 VAL A N 1
ATOM 1481 C CA . VAL A 1 184 ? 7.500 -16.003 -10.116 1.00 86.75 184 VAL A CA 1
ATOM 1482 C C . VAL A 1 184 ? 7.992 -14.601 -10.453 1.00 86.75 184 VAL A C 1
ATOM 1484 O O . VAL A 1 184 ? 9.074 -14.438 -11.019 1.00 86.75 184 VAL A O 1
ATOM 1487 N N . ILE A 1 185 ? 7.222 -13.590 -10.046 1.00 83.31 185 ILE A N 1
ATOM 1488 C CA . ILE A 1 185 ? 7.646 -12.187 -10.078 1.00 83.31 185 ILE A CA 1
ATOM 1489 C C . ILE A 1 185 ? 8.512 -11.920 -8.834 1.00 83.31 185 ILE A C 1
ATOM 1491 O O . ILE A 1 185 ? 8.056 -12.193 -7.717 1.00 83.31 185 ILE A O 1
ATOM 1495 N N . PRO A 1 186 ? 9.748 -11.404 -8.982 1.00 87.25 186 PRO A N 1
ATOM 1496 C CA . PRO A 1 186 ? 10.554 -10.971 -7.846 1.00 87.25 186 PRO A CA 1
ATOM 1497 C C . PRO A 1 186 ? 9.811 -9.934 -6.985 1.00 87.25 186 PRO A C 1
ATOM 1499 O O . PRO A 1 186 ? 9.026 -9.140 -7.501 1.00 87.25 186 PRO A O 1
ATOM 1502 N N . PRO A 1 187 ? 10.030 -9.901 -5.661 1.00 90.50 187 PRO A N 1
ATOM 1503 C CA . PRO A 1 187 ? 9.344 -8.941 -4.807 1.00 90.50 187 PRO A CA 1
ATOM 1504 C C . PRO A 1 187 ? 9.755 -7.502 -5.152 1.00 90.50 187 PRO A C 1
ATOM 1506 O O . PRO A 1 187 ? 10.929 -7.144 -5.078 1.00 90.50 187 PRO A O 1
ATOM 1509 N N . ILE A 1 188 ? 8.770 -6.654 -5.459 1.00 91.44 188 ILE A N 1
ATOM 1510 C CA . ILE A 1 188 ? 8.975 -5.217 -5.727 1.00 91.44 188 ILE A CA 1
ATOM 1511 C C . ILE A 1 188 ? 9.130 -4.385 -4.445 1.00 91.44 188 ILE A C 1
ATOM 1513 O O . ILE A 1 188 ? 9.685 -3.286 -4.463 1.00 91.44 188 ILE A O 1
ATOM 1517 N N . ALA A 1 189 ? 8.644 -4.909 -3.321 1.00 93.38 189 ALA A N 1
ATOM 1518 C CA . ALA A 1 189 ? 8.687 -4.271 -2.016 1.00 93.38 189 ALA A CA 1
ATOM 1519 C C . ALA A 1 189 ? 8.569 -5.314 -0.900 1.00 93.38 189 ALA A C 1
ATOM 1521 O O . ALA A 1 189 ? 8.170 -6.459 -1.126 1.00 93.38 189 ALA A O 1
ATOM 1522 N N . LYS A 1 190 ? 8.891 -4.903 0.325 1.00 93.06 190 LYS A N 1
ATOM 1523 C CA . LYS A 1 190 ? 8.736 -5.709 1.535 1.00 93.06 190 LYS A CA 1
ATOM 1524 C C . LYS A 1 190 ? 7.958 -4.932 2.587 1.00 93.06 190 LYS A C 1
ATOM 1526 O O . LYS A 1 190 ? 8.282 -3.785 2.879 1.00 93.06 190 LYS A O 1
ATOM 1531 N N . LEU A 1 191 ? 6.976 -5.595 3.190 1.00 91.94 191 LEU A N 1
ATOM 1532 C CA . LEU A 1 191 ? 6.204 -5.080 4.314 1.00 91.94 191 LEU A CA 1
ATOM 1533 C C . LEU A 1 191 ? 6.583 -5.835 5.588 1.00 91.94 191 LEU A C 1
ATOM 1535 O O . LEU A 1 191 ? 6.671 -7.063 5.584 1.00 91.94 191 LEU A O 1
ATOM 1539 N N . ILE A 1 192 ? 6.810 -5.109 6.677 1.00 92.50 192 ILE A N 1
ATOM 1540 C CA . ILE A 1 192 ? 7.086 -5.680 7.995 1.00 92.50 192 ILE A CA 1
ATOM 1541 C C . ILE A 1 192 ? 6.106 -5.073 8.993 1.00 92.50 192 ILE A C 1
ATOM 1543 O O . ILE A 1 192 ? 6.000 -3.855 9.092 1.00 92.50 192 ILE A O 1
ATOM 1547 N N . LEU A 1 193 ? 5.418 -5.924 9.752 1.00 90.06 193 LEU A N 1
ATOM 1548 C CA . LEU A 1 193 ? 4.554 -5.519 10.859 1.00 90.06 193 LEU A CA 1
ATOM 1549 C C . LEU A 1 193 ? 5.217 -5.930 12.173 1.00 90.06 193 LEU A C 1
ATOM 1551 O O . LEU A 1 193 ? 5.572 -7.096 12.349 1.00 90.06 193 LEU A O 1
ATOM 1555 N N . ARG A 1 194 ? 5.396 -4.982 13.094 1.00 92.88 194 ARG A N 1
ATOM 1556 C CA . ARG A 1 194 ? 5.960 -5.234 14.427 1.00 92.88 194 ARG A CA 1
ATOM 1557 C C . ARG A 1 194 ? 4.989 -4.747 15.489 1.00 92.88 194 ARG A C 1
ATOM 1559 O O . ARG A 1 194 ? 4.574 -3.596 15.443 1.00 92.88 194 ARG A O 1
ATOM 1566 N N . ARG A 1 195 ? 4.631 -5.607 16.444 1.00 90.06 195 ARG A N 1
ATOM 1567 C CA . ARG A 1 195 ? 3.852 -5.192 17.618 1.00 90.06 195 ARG A CA 1
ATOM 1568 C C . ARG A 1 195 ? 4.724 -4.300 18.510 1.00 90.06 195 ARG A C 1
ATOM 1570 O O . ARG A 1 195 ? 5.886 -4.639 18.731 1.00 90.06 195 ARG A O 1
ATOM 1577 N N . THR A 1 196 ? 4.161 -3.201 19.004 1.00 87.62 196 THR A N 1
ATOM 1578 C CA . THR A 1 196 ? 4.828 -2.198 19.859 1.00 87.62 196 THR A CA 1
ATOM 1579 C C . THR A 1 196 ? 4.104 -2.012 21.179 1.00 87.62 196 THR A C 1
ATOM 1581 O O . THR A 1 196 ? 2.849 -2.042 21.147 1.00 87.62 196 THR A O 1
#

Radius of gyration: 21.9 Å; Cα contacts (8 Å, |Δi|>4): 304; chains: 1; bounding box: 70×43×49 Å